Protein AF-A0A419H2F1-F1 (afdb_monomer_lite)

Radius of gyration: 22.91 Å; chains: 1; bounding box: 64×46×71 Å

Secondary structure (DSSP, 8-state):
-----HHHHHHHHHHHHHHHHHHHHHHHHHSSS-THHHHHHHHHHHHHHHHHHHHHTS-GGGHHHHHHHHHHHHHHHHHHTTHHHHSS--TTHHHHHHHTS-HHHHIIIIIIIHHHHHHHHHS-----HHHHHHHHHHHHHHSHHHHHHHHHHHHHHHHHHTTT--S-TTT-HHHHHTT-SS-HHHHHHHHHHHHHHHHHHIIIIIHHHHHHHGGG-

pLDDT: mean 82.53, std 15.34, range [36.97, 98.44]

Sequence (217 aa):
MKNLNPVKALRYFTYSLFILFLTSCEVARESPQHPIVINNLLDKTKIFIDLALIIFAQDPKYWGDAFKNIYYAALSMGRIKDINTLAVTSEHFHKKVWQIAPKKVRKYFNESLRLVRIKFDYEIFEQETSSYFQDLEHLQQNATMPFSELIEEVRNQIDKKYSQCTCDHSKCCICKSVGAKTCLKGEAVDILEDIQRKITNLIEEKIPELTKSKRIE

Foldseek 3Di:
DDPDPVVVVVVVVVVVVVCVVVVPLVCQVPQQDHPCLLLVLLVLLLVLLVVLLVQLVDDLVSNLSSLLSNLSSLLSLLCLLPVSVLVDDDVCSSVVSLVPADPLLNCPNVVPSVVSNCCSPPDPDPDDSVVSLVSLVVCLVRVLVSVVSSLVSSLVSLCVSQVQPDQPLVRGSSSVVVVNPGRSSVSSVVSSVVSNVSSCCCNPPSSVVSSVVVVVD

Structure (mmCIF, N/CA/C/O backbone):
data_AF-A0A419H2F1-F1
#
_entry.id   AF-A0A419H2F1-F1
#
loop_
_atom_site.group_PDB
_atom_site.id
_atom_site.type_symbol
_atom_site.label_atom_id
_atom_site.label_alt_id
_atom_site.label_comp_id
_atom_site.label_asym_id
_atom_site.label_entity_id
_atom_site.label_seq_id
_atom_site.pdbx_PDB_ins_code
_atom_site.Cartn_x
_atom_site.Cartn_y
_atom_site.Cartn_z
_atom_site.occupancy
_atom_site.B_iso_or_equiv
_atom_site.auth_seq_id
_atom_site.auth_comp_id
_atom_site.auth_asym_id
_atom_site.auth_atom_id
_atom_site.pdbx_PDB_model_num
ATOM 1 N N . MET A 1 1 ? 36.318 32.658 -37.069 1.00 44.69 1 MET A N 1
ATOM 2 C CA . MET A 1 1 ? 35.484 31.454 -36.850 1.00 44.69 1 MET A CA 1
ATOM 3 C C . MET A 1 1 ? 36.089 30.322 -37.669 1.00 44.69 1 MET A C 1
ATOM 5 O O . MET A 1 1 ? 36.223 30.484 -38.874 1.00 44.69 1 MET A O 1
ATOM 9 N N . LYS A 1 2 ? 36.592 29.250 -37.040 1.00 48.84 2 LYS A N 1
ATOM 10 C CA . LYS A 1 2 ? 37.209 28.130 -37.775 1.00 48.84 2 LYS A CA 1
ATOM 11 C C . LYS A 1 2 ? 36.097 27.317 -38.445 1.00 48.84 2 LYS A C 1
ATOM 13 O O . LYS A 1 2 ? 35.236 26.800 -37.740 1.00 48.84 2 LYS A O 1
ATOM 18 N N . ASN A 1 3 ? 36.125 27.220 -39.775 1.00 56.34 3 ASN A N 1
ATOM 19 C CA . ASN A 1 3 ? 35.226 26.360 -40.546 1.00 56.34 3 ASN A CA 1
ATOM 20 C C . ASN A 1 3 ? 35.371 24.917 -40.051 1.00 56.34 3 ASN A C 1
ATOM 22 O O . ASN A 1 3 ? 36.403 24.277 -40.271 1.00 56.34 3 ASN A O 1
ATOM 26 N N . LEU A 1 4 ? 34.353 24.409 -39.353 1.00 56.97 4 LEU A N 1
ATOM 27 C CA . LEU A 1 4 ? 34.267 22.987 -39.058 1.00 56.97 4 LEU A CA 1
ATOM 28 C C . LEU A 1 4 ? 34.140 22.246 -40.387 1.00 56.97 4 LEU A C 1
ATOM 30 O O . LEU A 1 4 ? 33.225 22.498 -41.165 1.00 56.97 4 LEU A O 1
ATOM 34 N N . ASN A 1 5 ? 35.075 21.334 -40.645 1.00 76.06 5 ASN A N 1
ATOM 35 C CA . ASN A 1 5 ? 34.998 20.446 -41.795 1.00 76.06 5 ASN A CA 1
ATOM 36 C C . ASN A 1 5 ? 33.670 19.659 -41.704 1.00 76.06 5 ASN A C 1
ATOM 38 O O . ASN A 1 5 ? 33.486 18.923 -40.725 1.00 76.06 5 ASN A O 1
ATOM 42 N N . PRO A 1 6 ? 32.759 19.795 -42.684 1.00 71.19 6 PRO A N 1
ATOM 43 C CA . PRO A 1 6 ? 31.402 19.253 -42.604 1.00 71.19 6 PRO A CA 1
ATOM 44 C C . PRO A 1 6 ? 31.392 17.728 -42.456 1.00 71.19 6 PRO A C 1
ATOM 46 O O . PRO A 1 6 ? 30.523 17.178 -41.787 1.00 71.19 6 PRO A O 1
ATOM 49 N N . VAL A 1 7 ? 32.415 17.040 -42.972 1.00 72.50 7 VAL A N 1
ATOM 50 C CA . VAL A 1 7 ? 32.569 15.584 -42.839 1.00 72.50 7 VAL A CA 1
ATOM 51 C C . VAL A 1 7 ? 32.925 15.187 -41.404 1.00 72.50 7 VAL A C 1
ATOM 53 O O . VAL A 1 7 ? 32.437 14.179 -40.895 1.00 72.50 7 VAL A O 1
ATOM 56 N N . LYS A 1 8 ? 33.747 15.991 -40.713 1.00 71.50 8 LYS A N 1
ATOM 57 C CA . LYS A 1 8 ? 34.060 15.772 -39.292 1.00 71.50 8 LYS A CA 1
ATOM 58 C C . LYS A 1 8 ? 32.846 16.073 -38.414 1.00 71.50 8 LYS A C 1
ATOM 60 O O . LYS A 1 8 ? 32.549 15.281 -37.528 1.00 71.50 8 LYS A O 1
ATOM 65 N N . ALA A 1 9 ? 32.125 17.161 -38.688 1.00 73.12 9 ALA A N 1
ATOM 66 C CA . ALA A 1 9 ? 30.905 17.514 -37.961 1.00 73.12 9 ALA A CA 1
ATOM 67 C C . ALA A 1 9 ? 29.813 16.439 -38.108 1.00 73.12 9 ALA A C 1
ATOM 69 O O . ALA A 1 9 ? 29.224 16.035 -37.109 1.00 73.12 9 ALA A O 1
ATOM 70 N N . LEU A 1 10 ? 29.614 15.911 -39.322 1.00 75.75 10 LEU A N 1
ATOM 71 C CA . LEU A 1 10 ? 28.679 14.816 -39.579 1.00 75.75 10 LEU A CA 1
ATOM 72 C C . LEU A 1 10 ? 29.083 13.538 -38.836 1.00 75.75 10 LEU A C 1
ATOM 74 O O . LEU A 1 10 ? 28.233 12.922 -38.204 1.00 75.75 10 LEU A O 1
ATOM 78 N N . ARG A 1 11 ? 30.378 13.182 -38.829 1.00 72.62 11 ARG A N 1
ATOM 79 C CA . ARG A 1 11 ? 30.886 12.042 -38.046 1.00 72.62 11 ARG A CA 1
ATOM 80 C C . ARG A 1 11 ? 30.615 12.201 -36.552 1.00 72.62 11 ARG A C 1
ATOM 82 O O . ARG A 1 11 ? 30.096 11.275 -35.938 1.00 72.62 11 ARG A O 1
ATOM 89 N N . TYR A 1 12 ? 30.920 13.360 -35.967 1.00 74.81 12 TYR A N 1
ATOM 90 C CA . TYR A 1 12 ? 30.641 13.606 -34.548 1.00 74.81 12 TYR A CA 1
ATOM 91 C C . TYR A 1 12 ? 29.144 13.572 -34.245 1.00 74.81 12 TYR A C 1
ATOM 93 O O . TYR A 1 12 ? 28.752 12.960 -33.259 1.00 74.81 12 TYR A O 1
ATOM 101 N N . PHE A 1 13 ? 28.303 14.139 -35.112 1.00 75.44 13 PHE A N 1
ATOM 102 C CA . PHE A 1 13 ? 26.852 14.053 -34.965 1.00 75.44 13 PHE A CA 1
ATOM 103 C C . PHE A 1 13 ? 26.366 12.599 -35.012 1.00 75.44 13 PHE A C 1
ATOM 105 O O . PHE A 1 13 ? 25.610 12.187 -34.139 1.00 75.44 13 PHE A O 1
ATOM 112 N N . THR A 1 14 ? 26.857 11.790 -35.957 1.00 69.38 14 THR A N 1
ATOM 113 C CA . THR A 1 14 ? 26.503 10.365 -36.036 1.00 69.38 14 THR A CA 1
ATOM 114 C C . THR A 1 14 ? 27.010 9.562 -34.842 1.00 69.38 14 THR A C 1
ATOM 116 O O . THR A 1 14 ? 26.276 8.710 -34.358 1.00 69.38 14 THR A O 1
ATOM 119 N N . TYR A 1 15 ? 28.207 9.845 -34.315 1.00 64.75 15 TYR A N 1
ATOM 120 C CA . TYR A 1 15 ? 28.711 9.178 -33.112 1.00 64.75 15 TYR A CA 1
ATOM 121 C C . TYR A 1 15 ? 27.903 9.563 -31.871 1.00 64.75 15 TYR A C 1
ATOM 123 O O . TYR A 1 15 ? 27.520 8.681 -31.112 1.00 64.75 15 TYR A O 1
ATOM 131 N N . SER A 1 16 ? 27.562 10.842 -31.695 1.00 62.25 16 SER A N 1
ATOM 132 C CA . SER A 1 16 ? 26.689 11.292 -30.604 1.00 62.25 16 SER A CA 1
ATOM 133 C C . SER A 1 16 ? 25.287 10.687 -30.706 1.00 62.25 16 SER A C 1
ATOM 135 O O . SER A 1 16 ? 24.726 10.263 -29.699 1.00 62.25 16 SER A O 1
ATOM 137 N N . LEU A 1 17 ? 24.737 10.582 -31.920 1.00 61.88 17 LEU A N 1
ATOM 138 C CA . LEU A 1 17 ? 23.450 9.936 -32.169 1.00 61.88 17 LEU A CA 1
ATOM 139 C C . LEU A 1 17 ? 23.515 8.429 -31.863 1.00 61.88 17 LEU A C 1
ATOM 141 O O . LEU A 1 17 ? 22.609 7.891 -31.239 1.00 61.88 17 LEU A O 1
ATOM 145 N N . PHE A 1 18 ? 24.608 7.755 -32.229 1.00 54.50 18 PHE A N 1
ATOM 146 C CA . PHE A 1 18 ? 24.822 6.333 -31.940 1.00 54.50 18 PHE A CA 1
ATOM 147 C C . PHE A 1 18 ? 25.003 6.067 -30.436 1.00 54.50 18 PHE A C 1
ATOM 149 O O . PHE A 1 18 ? 24.454 5.102 -29.910 1.00 54.50 18 PHE A O 1
ATOM 156 N N . ILE A 1 19 ? 25.688 6.964 -29.718 1.00 57.03 19 ILE A N 1
ATOM 157 C CA . ILE A 1 19 ? 25.803 6.921 -28.252 1.00 57.03 19 ILE A CA 1
ATOM 158 C C . ILE A 1 19 ? 24.426 7.112 -27.592 1.00 57.03 19 ILE A C 1
ATOM 160 O O . ILE A 1 19 ? 24.114 6.414 -26.629 1.00 57.03 19 ILE A O 1
ATOM 164 N N . LEU A 1 20 ? 23.554 7.974 -28.128 1.00 52.00 20 LEU A N 1
ATOM 165 C CA . LEU A 1 20 ? 22.178 8.127 -27.628 1.00 52.00 20 LEU A CA 1
ATOM 166 C C . LEU A 1 20 ? 21.332 6.850 -27.798 1.00 52.00 20 LEU A C 1
ATOM 168 O O . LEU A 1 20 ? 20.494 6.562 -26.946 1.00 52.00 20 LEU A O 1
ATOM 172 N N . PHE A 1 21 ? 21.570 6.048 -28.843 1.00 50.34 21 PHE A N 1
ATOM 173 C CA . PHE A 1 21 ? 20.879 4.764 -29.023 1.00 50.34 21 PHE A CA 1
ATOM 174 C C . PHE A 1 21 ? 21.425 3.649 -28.115 1.00 50.34 21 PHE A C 1
ATOM 176 O O . PHE A 1 21 ? 20.641 2.843 -27.610 1.00 50.34 21 PHE A O 1
ATOM 183 N N . LEU A 1 22 ? 22.737 3.622 -27.853 1.00 46.69 22 LEU A N 1
ATOM 184 C CA . LEU A 1 22 ? 23.373 2.604 -27.001 1.00 46.69 22 LEU A CA 1
ATOM 185 C C . LEU A 1 22 ? 23.183 2.847 -25.492 1.00 46.69 22 LEU A C 1
ATOM 187 O O . LEU A 1 22 ? 23.124 1.895 -24.720 1.00 46.69 22 LEU A O 1
ATOM 191 N N . THR A 1 23 ? 23.015 4.098 -25.062 1.00 45.94 23 THR A N 1
ATOM 192 C CA . THR A 1 23 ? 22.901 4.459 -23.632 1.00 45.94 23 THR A CA 1
ATOM 193 C C . THR A 1 23 ? 21.513 4.236 -23.028 1.00 45.94 23 THR A C 1
ATOM 195 O O . THR A 1 23 ? 21.361 4.286 -21.809 1.00 45.94 23 THR A O 1
ATOM 198 N N . SER A 1 24 ? 20.489 3.935 -23.833 1.00 50.91 24 SER A N 1
ATOM 199 C CA . SER A 1 24 ? 19.115 3.773 -23.327 1.00 50.91 24 SER A CA 1
ATOM 200 C C . SER A 1 24 ? 18.944 2.589 -22.359 1.00 50.91 24 SER A C 1
ATOM 202 O O . SER A 1 24 ? 18.121 2.656 -21.450 1.00 50.91 24 SER A O 1
ATOM 204 N N . CYS A 1 25 ? 19.744 1.526 -22.506 1.00 50.31 25 CYS A N 1
ATOM 205 C CA . CYS A 1 25 ? 19.665 0.329 -21.657 1.00 50.31 25 CYS A CA 1
ATOM 206 C C . CYS A 1 25 ? 20.700 0.294 -20.525 1.00 50.31 25 CYS A C 1
ATOM 208 O O . CYS A 1 25 ? 20.436 -0.291 -19.477 1.00 50.31 25 CYS A O 1
ATOM 210 N N . GLU A 1 26 ? 21.872 0.899 -20.714 1.00 40.53 26 GLU A N 1
ATOM 211 C CA . GLU A 1 26 ? 22.970 0.845 -19.737 1.00 40.53 26 GLU A CA 1
ATOM 212 C C . GLU A 1 26 ? 22.646 1.668 -18.478 1.00 40.53 26 GLU A C 1
ATOM 214 O O . GLU A 1 26 ? 22.873 1.224 -17.353 1.00 40.53 26 GLU A O 1
ATOM 219 N N . VAL A 1 27 ? 21.935 2.788 -18.651 1.00 45.06 27 VAL A N 1
ATOM 220 C CA . VAL A 1 27 ? 21.445 3.635 -17.549 1.00 45.06 27 VAL A CA 1
ATOM 221 C C . VAL A 1 27 ? 20.407 2.911 -16.671 1.00 45.06 27 VAL A C 1
ATOM 223 O O . VAL A 1 27 ? 20.289 3.208 -15.483 1.00 45.06 27 VAL A O 1
ATOM 226 N N . ALA A 1 28 ? 19.688 1.910 -17.201 1.00 44.75 28 ALA A N 1
ATOM 227 C CA . ALA A 1 28 ? 18.768 1.086 -16.406 1.00 44.75 28 ALA A CA 1
ATOM 228 C C . ALA A 1 28 ? 19.499 0.089 -15.485 1.00 44.75 28 ALA A C 1
ATOM 230 O O . ALA A 1 28 ? 18.938 -0.324 -14.467 1.00 44.75 28 ALA A O 1
ATOM 231 N N . ARG A 1 29 ? 20.747 -0.276 -15.815 1.00 41.06 29 ARG A N 1
ATOM 232 C CA . ARG A 1 29 ? 21.610 -1.141 -14.994 1.00 41.06 29 ARG A CA 1
ATOM 233 C C . ARG A 1 29 ? 22.343 -0.375 -13.894 1.00 41.06 29 ARG A C 1
ATOM 235 O O . ARG A 1 29 ? 22.540 -0.938 -12.823 1.00 41.06 29 ARG A O 1
ATOM 242 N N . GLU A 1 30 ? 22.715 0.879 -14.148 1.00 36.97 30 GLU A N 1
ATOM 243 C CA . GLU A 1 30 ? 23.544 1.683 -13.233 1.00 36.97 30 GLU A CA 1
ATOM 244 C C . GLU A 1 30 ? 22.764 2.696 -12.379 1.00 36.97 30 GLU A C 1
ATOM 246 O O . GLU A 1 30 ? 23.339 3.329 -11.492 1.00 36.97 30 GLU A O 1
ATOM 251 N N . SER A 1 31 ? 21.451 2.860 -12.591 1.00 43.09 31 SER A N 1
ATOM 252 C CA . SER A 1 31 ? 20.656 3.703 -11.689 1.00 43.09 31 SER A CA 1
ATOM 253 C C . SER A 1 31 ? 20.570 3.079 -10.281 1.00 43.09 31 SER A C 1
ATOM 255 O O . SER A 1 31 ? 20.471 1.854 -10.173 1.00 43.09 31 SER A O 1
ATOM 257 N N . PRO A 1 32 ? 20.548 3.878 -9.194 1.00 48.22 32 PRO A N 1
ATOM 258 C CA . PRO A 1 32 ? 20.741 3.376 -7.827 1.00 48.22 32 PRO A CA 1
ATOM 259 C C . PRO A 1 32 ? 19.702 2.350 -7.343 1.00 48.22 32 PRO A C 1
ATOM 261 O O . PRO A 1 32 ? 19.958 1.657 -6.361 1.00 48.22 32 PRO A O 1
ATOM 264 N N . GLN A 1 33 ? 18.550 2.216 -8.016 1.00 61.75 33 GLN A N 1
ATOM 265 C CA . GLN A 1 33 ? 17.659 1.064 -7.869 1.00 61.75 33 GLN A CA 1
ATOM 266 C C . GLN A 1 33 ? 16.932 0.711 -9.169 1.00 61.75 33 GLN A C 1
ATOM 268 O O . GLN A 1 33 ? 16.213 1.518 -9.758 1.00 61.75 33 GLN A O 1
ATOM 273 N N . HIS A 1 34 ? 17.068 -0.557 -9.550 1.00 70.00 34 HIS A N 1
ATOM 274 C CA . HIS A 1 34 ? 16.438 -1.167 -10.713 1.00 70.00 34 HIS A CA 1
ATOM 275 C C . HIS A 1 34 ? 14.892 -1.182 -10.591 1.00 70.00 34 HIS A C 1
ATOM 277 O O . HIS A 1 34 ? 14.384 -1.465 -9.502 1.00 70.00 34 HIS A O 1
ATOM 283 N N . PRO A 1 35 ? 14.114 -0.960 -11.674 1.00 78.44 35 PRO A N 1
ATOM 284 C CA . PRO A 1 35 ? 12.641 -0.920 -11.629 1.00 78.44 35 PRO A CA 1
ATOM 285 C C . PRO A 1 35 ? 11.959 -2.158 -11.024 1.00 78.44 35 PRO A C 1
ATOM 287 O O . PRO A 1 35 ? 10.860 -2.044 -10.494 1.00 78.44 35 PRO A O 1
ATOM 290 N N . ILE A 1 36 ? 12.645 -3.306 -10.992 1.00 85.44 36 ILE A N 1
ATOM 291 C CA . ILE A 1 36 ? 12.210 -4.530 -10.287 1.00 85.44 36 ILE A CA 1
ATOM 292 C C . ILE A 1 36 ? 11.890 -4.303 -8.797 1.00 85.44 36 ILE A C 1
ATOM 294 O O . ILE A 1 36 ? 11.090 -5.028 -8.214 1.00 85.44 36 ILE A O 1
ATOM 298 N N . VAL A 1 37 ? 12.468 -3.270 -8.172 1.00 87.62 37 VAL A N 1
ATOM 299 C CA . VAL A 1 37 ? 12.138 -2.876 -6.795 1.00 87.62 37 VAL A CA 1
ATOM 300 C C . VAL A 1 37 ? 10.653 -2.528 -6.652 1.00 87.62 37 VAL A C 1
ATOM 302 O O . VAL A 1 37 ? 10.085 -2.772 -5.592 1.00 87.62 37 VAL A O 1
ATOM 305 N N . ILE A 1 38 ? 10.005 -2.019 -7.706 1.00 91.81 38 ILE A N 1
ATOM 306 C CA . ILE A 1 38 ? 8.561 -1.756 -7.717 1.00 91.81 38 ILE A CA 1
ATOM 307 C C . ILE A 1 38 ? 7.785 -3.058 -7.515 1.00 91.81 38 ILE A C 1
ATOM 309 O O . ILE A 1 38 ? 6.945 -3.116 -6.623 1.00 91.81 38 ILE A O 1
ATOM 313 N N . ASN A 1 39 ? 8.110 -4.109 -8.272 1.00 93.06 39 ASN A N 1
ATOM 314 C CA . ASN A 1 39 ? 7.453 -5.415 -8.166 1.00 93.06 39 ASN A CA 1
ATOM 315 C C . ASN A 1 39 ? 7.618 -5.985 -6.752 1.00 93.06 39 ASN A C 1
ATOM 317 O O . ASN A 1 39 ? 6.630 -6.320 -6.110 1.00 93.06 39 ASN A O 1
ATOM 321 N N . ASN A 1 40 ? 8.834 -5.946 -6.200 1.00 91.12 40 ASN A N 1
ATOM 322 C CA . ASN A 1 40 ? 9.093 -6.412 -4.833 1.00 91.12 40 ASN A CA 1
ATOM 323 C C . ASN A 1 40 ? 8.297 -5.630 -3.768 1.00 91.12 40 ASN A C 1
ATOM 325 O O . ASN A 1 40 ? 7.884 -6.188 -2.750 1.00 91.12 40 ASN A O 1
ATOM 329 N N . LEU A 1 41 ? 8.113 -4.318 -3.960 1.00 93.88 41 LEU A N 1
ATOM 330 C CA . LEU A 1 41 ? 7.309 -3.489 -3.059 1.00 93.88 41 LEU A CA 1
ATOM 331 C C . LEU A 1 41 ? 5.817 -3.801 -3.183 1.00 93.88 41 LEU A C 1
ATOM 333 O O . LEU A 1 41 ? 5.141 -3.848 -2.157 1.00 93.88 41 LEU A O 1
ATOM 337 N N . LEU A 1 42 ? 5.326 -4.048 -4.398 1.00 96.94 42 LEU A N 1
ATOM 338 C CA . LEU A 1 42 ? 3.949 -4.461 -4.658 1.00 96.94 42 LEU A CA 1
ATOM 339 C C . LEU A 1 42 ? 3.652 -5.841 -4.062 1.00 96.94 42 LEU A C 1
ATOM 341 O O . LEU A 1 42 ? 2.668 -5.983 -3.341 1.00 96.94 42 LEU A O 1
ATOM 345 N N . ASP A 1 43 ? 4.534 -6.823 -4.250 1.00 95.38 43 ASP A N 1
ATOM 346 C CA . ASP A 1 43 ? 4.415 -8.144 -3.620 1.00 95.38 43 ASP A CA 1
ATOM 347 C C . ASP A 1 43 ? 4.338 -8.024 -2.097 1.00 95.38 43 ASP A C 1
ATOM 349 O O . ASP A 1 43 ? 3.475 -8.616 -1.444 1.00 95.38 43 ASP A O 1
ATOM 353 N N . LYS A 1 44 ? 5.197 -7.180 -1.516 1.00 94.75 44 LYS A N 1
ATOM 354 C CA . LYS A 1 44 ? 5.179 -6.903 -0.080 1.00 94.75 44 LYS A CA 1
ATOM 355 C C . LYS A 1 44 ? 3.874 -6.236 0.363 1.00 94.75 44 LYS A C 1
ATOM 357 O O . LYS A 1 44 ? 3.324 -6.612 1.396 1.00 94.75 44 LYS A O 1
ATOM 362 N N . THR A 1 45 ? 3.361 -5.272 -0.402 1.00 97.56 45 THR A N 1
ATOM 363 C CA . THR A 1 45 ? 2.052 -4.654 -0.149 1.00 97.56 45 THR A CA 1
ATOM 364 C C . THR A 1 45 ? 0.943 -5.701 -0.160 1.00 97.56 45 THR A C 1
ATOM 366 O O . THR A 1 45 ? 0.146 -5.731 0.775 1.00 97.56 45 THR A O 1
ATOM 369 N N . LYS A 1 46 ? 0.915 -6.581 -1.164 1.00 97.19 46 LYS A N 1
ATOM 370 C CA . LYS A 1 46 ? -0.075 -7.656 -1.277 1.00 97.19 46 LYS A CA 1
ATOM 371 C C . LYS A 1 46 ? -0.040 -8.588 -0.067 1.00 97.19 46 LYS A C 1
ATOM 373 O O . LYS A 1 46 ? -1.083 -8.811 0.536 1.00 97.19 46 LYS A O 1
ATOM 378 N N . ILE A 1 47 ? 1.147 -9.047 0.340 1.00 95.56 47 ILE A N 1
ATOM 379 C CA . ILE A 1 47 ? 1.322 -9.893 1.533 1.00 95.56 47 ILE A CA 1
ATOM 380 C C . ILE A 1 47 ? 0.744 -9.213 2.778 1.00 95.56 47 ILE A C 1
ATOM 382 O O . ILE A 1 47 ? 0.025 -9.843 3.548 1.00 95.56 47 ILE A O 1
ATOM 386 N N . PHE A 1 48 ? 1.025 -7.924 2.979 1.00 96.88 48 PHE A N 1
ATOM 387 C CA . PHE A 1 48 ? 0.497 -7.200 4.132 1.00 96.88 48 PHE A CA 1
ATOM 388 C C . PHE A 1 48 ? -1.029 -7.060 4.107 1.00 96.88 48 PHE A C 1
ATOM 390 O O . PHE A 1 48 ? -1.665 -7.228 5.145 1.00 96.88 48 PHE A O 1
ATOM 397 N N . ILE A 1 49 ? -1.631 -6.783 2.948 1.00 96.00 49 ILE A N 1
ATOM 398 C CA . ILE A 1 49 ? -3.095 -6.730 2.827 1.00 96.00 49 ILE A CA 1
ATOM 399 C C . ILE A 1 49 ? -3.716 -8.108 3.085 1.00 96.00 49 ILE A C 1
ATOM 401 O O . ILE A 1 49 ? -4.691 -8.200 3.829 1.00 96.00 49 ILE A O 1
ATOM 405 N N . ASP A 1 50 ? -3.126 -9.175 2.546 1.00 93.25 50 ASP A N 1
ATOM 406 C CA . ASP A 1 50 ? -3.601 -10.546 2.756 1.00 93.25 50 ASP A CA 1
ATOM 407 C C . ASP A 1 50 ? -3.535 -10.941 4.237 1.00 93.25 50 ASP A C 1
ATOM 409 O O . ASP A 1 50 ? -4.499 -11.478 4.783 1.00 93.25 50 ASP A O 1
ATOM 413 N N . LEU A 1 51 ? -2.443 -10.597 4.925 1.00 92.69 51 LEU A N 1
ATOM 414 C CA . LEU A 1 51 ? -2.321 -10.800 6.369 1.00 92.69 51 LEU A CA 1
ATOM 415 C C . LEU A 1 51 ? -3.356 -9.990 7.154 1.00 92.69 51 LEU A C 1
ATOM 417 O O . LEU A 1 51 ? -3.970 -10.530 8.070 1.00 92.69 51 LEU A O 1
ATOM 421 N N . ALA A 1 52 ? -3.586 -8.723 6.797 1.00 93.94 52 ALA A N 1
ATOM 422 C CA . ALA A 1 52 ? -4.593 -7.900 7.464 1.00 93.94 52 ALA A CA 1
ATOM 423 C C . ALA A 1 52 ? -6.001 -8.506 7.341 1.00 93.94 52 ALA A C 1
ATOM 425 O O . ALA A 1 52 ? -6.725 -8.568 8.332 1.00 93.94 52 ALA A O 1
ATOM 426 N N . LEU A 1 53 ? -6.363 -9.009 6.156 1.00 92.38 53 LEU A N 1
ATOM 427 C CA . LEU A 1 53 ? -7.636 -9.696 5.921 1.00 92.38 53 LEU A CA 1
ATOM 428 C C . LEU A 1 53 ? -7.772 -10.965 6.773 1.00 92.38 53 LEU A C 1
ATOM 430 O O . LEU A 1 53 ? -8.814 -11.177 7.391 1.00 92.38 53 LEU A O 1
ATOM 434 N N . ILE A 1 54 ? -6.717 -11.784 6.844 1.00 90.06 54 ILE A N 1
ATOM 435 C CA . ILE A 1 54 ? -6.702 -12.998 7.674 1.00 90.06 54 ILE A CA 1
ATOM 436 C C . ILE A 1 54 ? -6.878 -12.648 9.155 1.00 90.06 54 ILE A C 1
ATOM 438 O O . ILE A 1 54 ? -7.653 -13.310 9.842 1.00 90.06 54 ILE A O 1
ATOM 442 N N . ILE A 1 55 ? -6.183 -11.613 9.638 1.00 90.06 55 ILE A N 1
ATOM 443 C CA . ILE A 1 55 ? -6.232 -11.173 11.039 1.00 90.06 55 ILE A CA 1
ATOM 444 C C . ILE A 1 55 ? -7.607 -10.600 11.392 1.00 90.06 55 ILE A C 1
ATOM 446 O O . ILE A 1 55 ? -8.123 -10.888 12.467 1.00 90.06 55 ILE A O 1
ATOM 450 N N . PHE A 1 56 ? -8.233 -9.833 10.498 1.00 89.94 56 PHE A N 1
ATOM 451 C CA . PHE A 1 56 ? -9.587 -9.323 10.728 1.00 89.94 56 PHE A CA 1
ATOM 452 C C . PHE A 1 56 ? -10.652 -10.420 10.807 1.00 89.94 56 PHE A C 1
ATOM 454 O O . PHE A 1 56 ? -11.677 -10.217 11.448 1.00 89.94 56 PHE A O 1
ATOM 461 N N . ALA A 1 57 ? -10.405 -11.588 10.208 1.00 88.00 57 ALA A N 1
ATOM 462 C CA . ALA A 1 57 ? -11.260 -12.762 10.378 1.00 88.00 57 ALA A CA 1
ATOM 463 C C . ALA A 1 57 ? -11.055 -13.482 11.728 1.00 88.00 57 ALA A C 1
ATOM 465 O O . ALA A 1 57 ? -11.775 -14.434 12.022 1.00 88.00 57 ALA A O 1
ATOM 466 N N . GLN A 1 58 ? -10.071 -13.063 12.531 1.00 87.25 58 GLN A N 1
ATOM 467 C CA . GLN A 1 58 ? -9.823 -13.582 13.876 1.00 87.25 58 GLN A CA 1
ATOM 468 C C . GLN A 1 58 ? -10.499 -12.715 14.951 1.00 87.25 58 GLN A C 1
ATOM 470 O O . GLN A 1 58 ? -11.123 -11.690 14.671 1.00 87.25 58 GLN A O 1
ATOM 475 N N . ASP A 1 59 ? -10.319 -13.131 16.206 1.00 84.88 59 ASP A N 1
ATOM 476 C CA . ASP A 1 59 ? -10.746 -12.413 17.409 1.00 84.88 59 ASP A CA 1
ATOM 477 C C . ASP A 1 59 ? -10.278 -10.936 17.400 1.00 84.88 59 ASP A C 1
ATOM 479 O O . ASP A 1 59 ? -9.099 -10.677 17.112 1.00 84.88 59 ASP A O 1
ATOM 483 N N . PRO A 1 60 ? -11.155 -9.972 17.759 1.00 86.00 60 PRO A N 1
ATOM 484 C CA . PRO A 1 60 ? -10.832 -8.547 17.815 1.00 86.00 60 PRO A CA 1
ATOM 485 C C . PRO A 1 60 ? -9.561 -8.182 18.578 1.00 86.00 60 PRO A C 1
ATOM 487 O O . PRO A 1 60 ? -8.927 -7.178 18.254 1.00 86.00 60 PRO A O 1
ATOM 490 N N . LYS A 1 61 ? -9.131 -8.995 19.551 1.00 82.75 61 LYS A N 1
ATOM 491 C CA . LYS A 1 61 ? -7.870 -8.771 20.274 1.00 82.75 61 LYS A CA 1
ATOM 492 C C . LYS A 1 61 ? -6.629 -8.754 19.377 1.00 82.75 61 LYS A C 1
ATOM 494 O O . LYS A 1 61 ? -5.613 -8.203 19.788 1.00 82.75 61 LYS A O 1
ATOM 499 N N . TYR A 1 62 ? -6.704 -9.319 18.171 1.00 84.44 62 TYR A N 1
ATOM 500 C CA . TYR A 1 62 ? -5.607 -9.324 17.200 1.00 84.44 62 TYR A CA 1
ATOM 501 C C . TYR A 1 62 ? -5.699 -8.199 16.164 1.00 84.44 62 TYR A C 1
ATOM 503 O O . TYR A 1 62 ? -4.762 -7.998 15.396 1.00 84.44 62 TYR A O 1
ATOM 511 N N . TRP A 1 63 ? -6.795 -7.435 16.112 1.00 88.62 63 TRP A N 1
ATOM 512 C CA . TRP A 1 63 ? -7.015 -6.448 15.046 1.00 88.62 63 TRP A CA 1
ATOM 513 C C . TRP A 1 63 ? -5.985 -5.314 15.025 1.00 88.62 63 TRP A C 1
ATOM 515 O O . TRP A 1 63 ? -5.757 -4.720 13.971 1.00 88.62 63 TRP A O 1
ATOM 525 N N . GLY A 1 64 ? -5.283 -5.070 16.135 1.00 87.50 64 GLY A N 1
ATOM 526 C CA . GLY A 1 64 ? -4.116 -4.188 16.155 1.00 87.50 64 GLY A CA 1
ATOM 527 C C . GLY A 1 64 ? -3.054 -4.570 15.119 1.00 87.50 64 GLY A C 1
ATOM 528 O O . GLY A 1 64 ? -2.542 -3.714 14.389 1.00 87.50 64 GLY A O 1
ATOM 529 N N . ASP A 1 65 ? -2.801 -5.871 14.959 1.00 87.62 65 ASP A N 1
ATOM 530 C CA . ASP A 1 65 ? -1.888 -6.375 13.937 1.00 87.62 65 ASP A CA 1
ATOM 531 C C . ASP A 1 65 ? -2.438 -6.167 12.521 1.00 87.62 65 ASP A C 1
ATOM 533 O O . ASP A 1 65 ? -1.657 -5.932 11.595 1.00 87.62 65 ASP A O 1
ATOM 537 N N . ALA A 1 66 ? -3.759 -6.185 12.322 1.00 92.25 66 ALA A N 1
ATOM 538 C CA . ALA A 1 66 ? -4.351 -5.873 11.022 1.00 92.25 66 ALA A CA 1
ATOM 539 C C . ALA A 1 66 ? -4.095 -4.406 10.639 1.00 92.25 66 ALA A C 1
ATOM 541 O O . ALA A 1 66 ? -3.576 -4.141 9.552 1.00 92.25 66 ALA A O 1
ATOM 542 N N . PHE A 1 67 ? -4.343 -3.452 11.545 1.00 93.12 67 PHE A N 1
ATOM 543 C CA . PHE A 1 67 ? -4.050 -2.030 11.305 1.00 93.12 67 PHE A CA 1
ATOM 544 C C . PHE A 1 67 ? -2.573 -1.778 10.997 1.00 93.12 67 PHE A C 1
ATOM 546 O O . PHE A 1 67 ? -2.238 -1.029 10.072 1.00 93.12 67 PHE A O 1
ATOM 553 N N . LYS A 1 68 ? -1.680 -2.444 11.734 1.00 91.44 68 LYS A N 1
ATOM 554 C CA . LYS A 1 68 ? -0.237 -2.408 11.488 1.00 91.44 68 LYS A CA 1
ATOM 555 C C . LYS A 1 68 ? 0.105 -2.859 10.070 1.00 91.44 68 LYS A C 1
ATOM 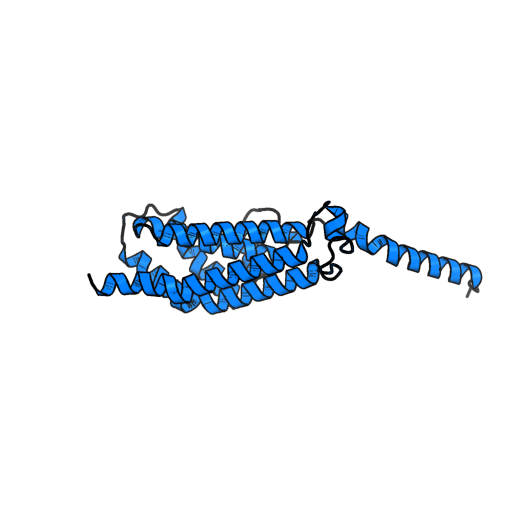557 O O . LYS A 1 68 ? 0.839 -2.166 9.362 1.00 91.44 68 LYS A O 1
ATOM 562 N N . ASN A 1 69 ? -0.443 -3.989 9.635 1.00 94.31 69 ASN A N 1
ATOM 563 C CA . ASN A 1 69 ? -0.202 -4.513 8.297 1.00 94.31 69 ASN A CA 1
ATOM 564 C C . ASN A 1 69 ? -0.749 -3.572 7.207 1.00 94.31 69 ASN A C 1
ATOM 566 O O . ASN A 1 69 ? -0.033 -3.278 6.253 1.00 94.31 69 ASN A O 1
ATOM 570 N N . ILE A 1 70 ? -1.938 -2.984 7.382 1.00 96.50 70 ILE A N 1
ATOM 571 C CA . ILE A 1 70 ? -2.489 -1.975 6.452 1.00 96.50 70 ILE A CA 1
ATOM 572 C C . ILE A 1 70 ? -1.561 -0.761 6.342 1.00 96.50 70 ILE A C 1
ATOM 574 O O . ILE A 1 70 ? -1.281 -0.274 5.243 1.00 96.50 70 ILE A O 1
ATOM 578 N N . TYR A 1 71 ? -1.028 -0.287 7.470 1.00 96.38 71 TYR A N 1
ATOM 579 C CA . TYR A 1 71 ? -0.071 0.813 7.476 1.00 96.38 71 TYR A CA 1
ATOM 580 C C . TYR A 1 71 ? 1.214 0.462 6.714 1.00 96.38 71 TYR A C 1
ATOM 582 O O . TYR A 1 71 ? 1.699 1.269 5.918 1.00 96.38 71 TYR A O 1
ATOM 590 N N . TYR A 1 72 ? 1.770 -0.736 6.913 1.00 95.25 72 TYR A N 1
ATOM 591 C CA . TYR A 1 72 ? 2.969 -1.170 6.191 1.00 95.25 72 TYR A CA 1
ATOM 592 C C . TYR A 1 72 ? 2.715 -1.461 4.706 1.00 95.25 72 TYR A C 1
ATOM 594 O O . TYR A 1 72 ? 3.615 -1.240 3.887 1.00 95.25 72 TYR A O 1
ATOM 602 N N . ALA A 1 73 ? 1.502 -1.877 4.337 1.00 96.75 73 ALA A N 1
ATOM 603 C CA . ALA A 1 73 ? 1.064 -1.993 2.950 1.00 96.75 73 ALA A CA 1
ATOM 604 C C . ALA A 1 73 ? 1.089 -0.623 2.256 1.00 96.75 73 ALA A C 1
ATOM 606 O O . ALA A 1 73 ? 1.723 -0.465 1.207 1.00 96.75 73 ALA A O 1
ATOM 607 N N . ALA A 1 74 ? 0.487 0.387 2.892 1.00 97.06 74 ALA A N 1
ATOM 608 C CA . ALA A 1 74 ? 0.500 1.762 2.407 1.00 97.06 74 ALA A CA 1
ATOM 609 C C . ALA A 1 74 ? 1.919 2.345 2.372 1.00 97.06 74 ALA A C 1
ATOM 611 O O . ALA A 1 74 ? 2.299 2.988 1.397 1.00 97.06 74 ALA A O 1
ATOM 612 N N . LEU A 1 75 ? 2.734 2.097 3.402 1.00 95.06 75 LEU A N 1
ATOM 613 C CA . LEU A 1 75 ? 4.125 2.552 3.442 1.00 95.06 75 LEU A CA 1
ATOM 614 C C . LEU A 1 75 ? 4.945 1.952 2.293 1.00 95.06 75 LEU A C 1
ATOM 616 O O . LEU A 1 75 ? 5.753 2.652 1.690 1.00 95.06 75 LEU A O 1
ATOM 620 N N . SER A 1 76 ? 4.731 0.672 1.975 1.00 94.75 76 SER A N 1
ATOM 621 C CA . SER A 1 76 ? 5.419 -0.011 0.873 1.00 94.75 76 SER A CA 1
ATOM 622 C C . SER A 1 76 ? 5.048 0.594 -0.483 1.00 94.75 76 SER A C 1
ATOM 624 O O . SER A 1 76 ? 5.949 0.878 -1.270 1.00 94.75 76 SER A O 1
ATOM 626 N N . MET A 1 77 ? 3.770 0.923 -0.702 1.00 95.88 77 MET A N 1
ATOM 627 C CA . MET A 1 77 ? 3.330 1.692 -1.873 1.00 95.88 77 MET A CA 1
ATOM 628 C C . MET A 1 77 ? 3.906 3.114 -1.891 1.00 95.88 77 MET A C 1
ATOM 630 O O . MET A 1 77 ? 4.395 3.573 -2.919 1.00 95.88 77 MET A O 1
ATOM 634 N N . GLY A 1 78 ? 3.929 3.807 -0.750 1.00 94.12 78 GLY A N 1
ATOM 635 C CA . GLY A 1 78 ? 4.463 5.167 -0.640 1.00 94.12 78 GLY A CA 1
ATOM 636 C C . GLY A 1 78 ? 5.936 5.278 -1.045 1.00 94.12 78 GLY A C 1
ATOM 637 O O . GLY A 1 78 ? 6.349 6.300 -1.589 1.00 94.12 78 GLY A O 1
ATOM 638 N N . ARG A 1 79 ? 6.724 4.213 -0.853 1.00 91.50 79 ARG A N 1
ATOM 639 C CA . ARG A 1 79 ? 8.125 4.141 -1.307 1.00 91.50 79 ARG A CA 1
ATOM 640 C C . ARG A 1 79 ? 8.263 4.134 -2.825 1.00 91.50 79 ARG A C 1
ATOM 642 O O . ARG A 1 79 ? 9.280 4.600 -3.327 1.00 91.50 79 ARG A O 1
ATOM 649 N N . ILE A 1 80 ? 7.266 3.625 -3.551 1.00 92.12 80 ILE A N 1
ATOM 650 C CA . ILE A 1 80 ? 7.302 3.533 -5.017 1.00 92.12 80 ILE A CA 1
ATOM 651 C C . ILE A 1 80 ? 7.346 4.932 -5.651 1.00 92.12 80 ILE A C 1
ATOM 653 O O . ILE A 1 80 ? 7.970 5.107 -6.696 1.00 92.12 80 ILE A O 1
ATOM 657 N N . LYS A 1 81 ? 6.775 5.943 -4.979 1.00 86.56 81 LYS A N 1
ATOM 658 C CA . LYS A 1 81 ? 6.790 7.346 -5.423 1.00 86.56 81 LYS A CA 1
ATOM 659 C C . LYS A 1 81 ? 8.193 7.869 -5.734 1.00 86.56 81 LYS A C 1
ATOM 661 O O . LYS A 1 81 ? 8.381 8.599 -6.704 1.00 86.56 81 LYS A O 1
ATOM 666 N N . ASP A 1 82 ? 9.165 7.506 -4.904 1.00 83.44 82 ASP A N 1
ATOM 667 C CA . ASP A 1 82 ? 10.559 7.881 -5.106 1.00 83.44 82 ASP A CA 1
ATOM 668 C C . ASP A 1 82 ? 11.485 6.749 -4.666 1.00 83.44 82 ASP A C 1
ATOM 670 O O . ASP A 1 82 ? 12.155 6.812 -3.633 1.00 83.44 82 ASP A O 1
ATOM 674 N N . ILE A 1 83 ? 11.505 5.683 -5.471 1.00 80.31 83 ILE A N 1
ATOM 675 C CA . ILE A 1 83 ? 12.334 4.507 -5.188 1.00 80.31 83 ILE A CA 1
ATOM 676 C C . ILE A 1 83 ? 13.800 4.885 -4.978 1.00 80.31 83 ILE A C 1
ATOM 678 O O . ILE A 1 83 ? 14.408 4.364 -4.055 1.00 80.31 83 ILE A O 1
ATOM 682 N N . ASN A 1 84 ? 14.316 5.853 -5.744 1.00 70.81 84 ASN A N 1
ATOM 683 C CA . ASN A 1 84 ? 15.728 6.232 -5.746 1.00 70.81 84 ASN A CA 1
ATOM 684 C C . ASN A 1 84 ? 16.185 6.807 -4.396 1.00 70.81 84 ASN A C 1
ATOM 686 O O . ASN A 1 84 ? 17.362 6.703 -4.055 1.00 70.81 84 ASN A O 1
ATOM 690 N N . THR A 1 85 ? 15.277 7.434 -3.640 1.00 73.31 85 THR A N 1
ATOM 691 C CA . THR A 1 85 ? 15.585 8.030 -2.331 1.00 73.31 85 THR A CA 1
ATOM 692 C C . THR A 1 85 ? 15.010 7.232 -1.158 1.00 73.31 85 THR A C 1
ATOM 694 O O . THR A 1 85 ? 15.524 7.331 -0.044 1.00 73.31 85 THR A O 1
ATOM 697 N N . LEU A 1 86 ? 13.977 6.411 -1.389 1.00 79.19 86 LEU A N 1
ATOM 698 C CA . LEU A 1 86 ? 13.207 5.716 -0.347 1.00 79.19 86 LEU A CA 1
ATOM 699 C C . LEU A 1 86 ? 13.332 4.183 -0.374 1.00 79.19 86 LEU A C 1
ATOM 701 O O . LEU A 1 86 ? 12.605 3.475 0.336 1.00 79.19 86 LEU A O 1
ATOM 705 N N . ALA A 1 87 ? 14.241 3.627 -1.172 1.00 64.50 87 ALA A N 1
ATOM 706 C CA . ALA A 1 87 ? 14.480 2.189 -1.154 1.00 64.50 87 ALA A CA 1
ATOM 707 C C . ALA A 1 87 ? 15.226 1.720 0.101 1.00 64.50 87 ALA A C 1
ATOM 709 O O . ALA A 1 87 ? 14.924 0.631 0.589 1.00 64.50 87 ALA A O 1
ATOM 710 N N . VAL A 1 88 ? 16.150 2.515 0.649 1.00 69.12 88 VAL A N 1
ATOM 711 C CA . VAL A 1 88 ? 16.930 2.138 1.839 1.00 69.12 88 VAL A CA 1
ATOM 712 C C . VAL A 1 88 ? 16.302 2.739 3.093 1.00 69.12 88 VAL A C 1
ATOM 714 O O . VAL A 1 88 ? 15.969 3.923 3.144 1.00 69.12 88 VAL A O 1
ATOM 717 N N . THR A 1 89 ? 16.129 1.913 4.122 1.00 72.00 89 THR A N 1
ATOM 718 C CA . THR A 1 89 ? 15.633 2.361 5.424 1.00 72.00 89 THR A CA 1
ATOM 719 C C . THR A 1 89 ? 16.653 3.268 6.100 1.00 72.00 89 THR A C 1
ATOM 721 O O . THR A 1 89 ? 17.833 2.937 6.169 1.00 72.00 89 THR A O 1
ATOM 724 N N . SER A 1 90 ? 16.190 4.390 6.644 1.00 77.00 90 SER A N 1
ATOM 725 C CA . SER A 1 90 ? 17.011 5.318 7.421 1.00 77.00 90 SER A CA 1
ATOM 726 C C . SER A 1 90 ? 16.332 5.693 8.732 1.00 77.00 90 SER A C 1
ATOM 728 O O . SER A 1 90 ? 15.136 5.464 8.929 1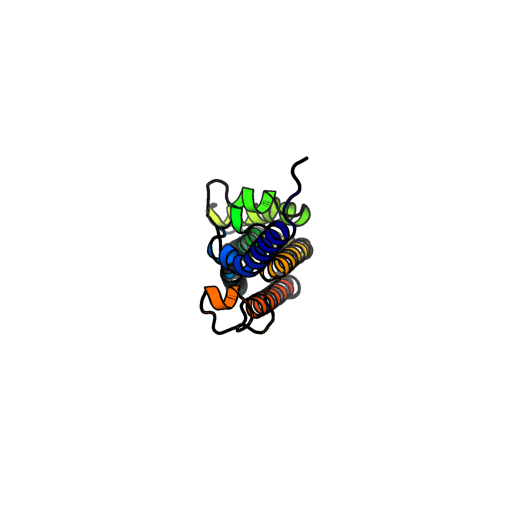.00 77.00 90 SER A O 1
ATOM 730 N N . GLU A 1 91 ? 17.053 6.405 9.589 1.00 72.88 91 GLU A N 1
ATOM 731 C CA . GLU A 1 91 ? 16.407 7.172 10.647 1.00 72.88 91 GLU A CA 1
ATOM 732 C C . GLU A 1 91 ? 15.342 8.107 10.035 1.00 72.88 91 GLU A C 1
ATOM 734 O O . GLU A 1 91 ? 15.518 8.657 8.938 1.00 72.88 91 GLU A O 1
ATOM 739 N N . HIS A 1 92 ? 14.178 8.195 10.682 1.00 82.31 92 HIS A N 1
ATOM 740 C CA . HIS A 1 92 ? 12.988 8.909 10.194 1.00 82.31 92 HIS A CA 1
ATOM 741 C C . HIS A 1 92 ? 12.412 8.437 8.846 1.00 82.31 92 HIS A C 1
ATOM 743 O O . HIS A 1 92 ? 11.662 9.179 8.209 1.00 82.31 92 HIS A O 1
ATOM 749 N N . PHE A 1 93 ? 12.697 7.204 8.422 1.00 86.56 93 PHE A N 1
ATOM 750 C CA . PHE A 1 93 ? 12.232 6.643 7.150 1.00 86.56 93 PHE A CA 1
ATOM 751 C C . PHE A 1 93 ? 10.739 6.875 6.865 1.00 86.56 93 PHE A C 1
ATOM 753 O O . PHE A 1 93 ? 10.374 7.422 5.828 1.00 86.56 93 PHE A O 1
ATOM 760 N N . HIS A 1 94 ? 9.874 6.544 7.825 1.00 91.00 94 HIS A N 1
ATOM 761 C CA . HIS A 1 94 ? 8.425 6.712 7.693 1.00 91.00 94 HIS A CA 1
ATOM 762 C C . HIS A 1 94 ? 8.039 8.166 7.409 1.00 91.00 94 HI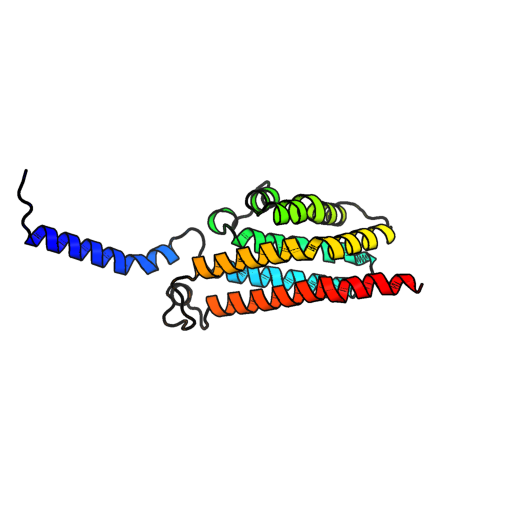S A C 1
ATOM 764 O O . HIS A 1 94 ? 7.219 8.441 6.538 1.00 91.00 94 HIS A O 1
ATOM 770 N N . LYS A 1 95 ? 8.668 9.111 8.117 1.00 89.06 95 LYS A N 1
ATOM 771 C CA . LYS A 1 95 ? 8.433 10.545 7.933 1.00 89.06 95 LYS A CA 1
ATOM 772 C C . LYS A 1 95 ? 8.830 10.977 6.522 1.00 89.06 95 LYS A C 1
ATOM 774 O O . LYS A 1 95 ? 8.060 11.690 5.888 1.00 89.06 95 LYS A O 1
ATOM 779 N N . LYS A 1 96 ? 9.980 10.513 6.019 1.00 90.06 96 LYS A N 1
ATOM 780 C CA . LYS A 1 96 ? 10.463 10.829 4.664 1.00 90.06 96 LYS A CA 1
ATOM 781 C C . LYS A 1 96 ? 9.498 10.337 3.584 1.00 90.06 96 LYS A C 1
ATOM 783 O O . LYS A 1 96 ? 9.152 11.115 2.700 1.00 90.06 96 LYS A O 1
ATOM 788 N N . VAL A 1 97 ? 8.999 9.101 3.706 1.00 92.56 97 VAL A N 1
ATOM 789 C CA . VAL A 1 97 ? 8.007 8.540 2.767 1.00 92.56 97 VAL A CA 1
ATOM 790 C C . VAL A 1 97 ? 6.770 9.439 2.681 1.00 92.56 97 VAL A C 1
ATOM 792 O O . VAL A 1 97 ? 6.331 9.810 1.595 1.00 92.56 97 VAL A O 1
ATOM 795 N N . TRP A 1 98 ? 6.226 9.864 3.823 1.00 94.12 98 TRP A N 1
ATOM 796 C CA . TRP A 1 98 ? 4.992 10.650 3.829 1.00 94.12 98 TRP A CA 1
ATOM 797 C C . TRP A 1 98 ? 5.182 12.140 3.525 1.00 94.12 98 TRP A C 1
ATOM 799 O O . TRP A 1 98 ? 4.253 12.796 3.047 1.00 94.12 98 TRP A O 1
ATOM 809 N N . GLN A 1 99 ? 6.378 12.689 3.752 1.00 91.00 99 GLN A N 1
ATOM 810 C CA . GLN A 1 99 ? 6.712 14.082 3.439 1.00 91.00 99 GLN A CA 1
ATOM 811 C C . GLN A 1 99 ? 6.616 14.411 1.949 1.00 91.00 99 GLN A C 1
ATOM 813 O O . GLN A 1 99 ? 6.341 15.560 1.608 1.00 91.00 99 GLN A O 1
ATOM 818 N N . ILE A 1 100 ? 6.801 13.426 1.071 1.00 88.56 100 ILE A N 1
ATOM 819 C CA . ILE A 1 100 ? 6.682 13.611 -0.380 1.00 88.56 100 ILE A CA 1
ATOM 820 C C . ILE A 1 100 ? 5.312 13.185 -0.930 1.00 88.56 100 ILE A C 1
ATOM 822 O O . ILE A 1 100 ? 5.012 13.399 -2.104 1.00 88.56 100 ILE A O 1
ATOM 826 N N . ALA A 1 101 ? 4.452 12.598 -0.095 1.00 89.25 101 ALA A N 1
ATOM 827 C CA . ALA A 1 101 ? 3.132 12.140 -0.508 1.00 89.25 101 ALA A CA 1
ATOM 828 C C . ALA A 1 101 ? 2.149 13.315 -0.712 1.00 89.25 101 ALA A C 1
ATOM 830 O O . ALA A 1 101 ? 2.325 14.369 -0.077 1.00 89.25 101 ALA A O 1
ATOM 831 N N . PRO A 1 102 ? 1.109 13.148 -1.560 1.00 89.88 102 PRO A N 1
ATOM 832 C CA . PRO A 1 102 ? 0.015 14.111 -1.687 1.00 89.88 102 PRO A CA 1
ATOM 833 C C . PRO A 1 102 ? -0.610 14.462 -0.334 1.00 89.88 102 PRO A C 1
ATOM 835 O O . PRO A 1 102 ? -0.575 13.672 0.610 1.00 89.88 102 PRO A O 1
ATOM 838 N N . LYS A 1 103 ? -1.208 15.655 -0.222 1.00 90.31 103 LYS A N 1
ATOM 839 C CA . LYS A 1 103 ? -1.707 16.180 1.062 1.00 90.31 103 LYS A CA 1
ATOM 840 C C . LYS A 1 103 ? -2.694 15.231 1.749 1.00 90.31 103 LYS A C 1
ATOM 842 O O . LYS A 1 103 ? -2.594 15.064 2.961 1.00 90.31 103 LYS A O 1
ATOM 847 N N . LYS A 1 104 ? -3.626 14.611 1.013 1.00 90.62 104 LYS A N 1
ATOM 848 C CA . LYS A 1 104 ? -4.635 13.720 1.612 1.00 90.62 104 LYS A CA 1
ATOM 849 C C . LYS A 1 104 ? -4.032 12.385 2.048 1.00 90.62 104 LYS A C 1
ATOM 851 O O . LYS A 1 104 ? -4.263 11.968 3.179 1.00 90.62 104 LYS A O 1
ATOM 856 N N . VAL A 1 105 ? -3.174 11.799 1.210 1.00 92.81 105 VAL A N 1
ATOM 857 C CA . VAL A 1 105 ? -2.352 10.620 1.542 1.00 92.81 105 VAL A CA 1
ATOM 858 C C . VAL A 1 105 ? -1.538 10.873 2.816 1.00 92.81 105 VAL A C 1
ATOM 860 O O . VAL A 1 105 ? -1.587 10.082 3.752 1.00 92.81 105 VAL A O 1
ATOM 863 N N . ARG A 1 106 ? -0.840 12.013 2.900 1.00 93.38 106 ARG A N 1
ATOM 864 C CA . ARG A 1 106 ? -0.045 12.390 4.077 1.00 93.38 106 ARG A CA 1
ATOM 865 C C . ARG A 1 106 ? -0.904 12.530 5.327 1.00 93.38 106 ARG A C 1
ATOM 867 O O . ARG A 1 106 ? -0.569 11.920 6.335 1.00 93.38 106 ARG A O 1
ATOM 874 N N . LYS A 1 107 ? -1.990 13.304 5.268 1.00 92.94 107 LYS A N 1
ATOM 875 C CA . LYS A 1 107 ? -2.887 13.497 6.416 1.00 92.94 107 LYS A CA 1
ATOM 876 C C . LYS A 1 107 ? -3.383 12.163 6.959 1.00 92.94 107 LYS A C 1
ATOM 878 O O . LYS A 1 107 ? -3.262 11.888 8.144 1.00 92.94 107 LYS A O 1
ATOM 883 N N . TYR A 1 108 ? -3.867 11.293 6.082 1.00 95.25 108 TYR A N 1
ATOM 884 C CA . TYR A 1 108 ? -4.398 10.017 6.527 1.00 95.25 108 TYR A CA 1
ATOM 885 C C . TYR A 1 108 ? -3.301 9.073 7.038 1.00 95.25 108 TYR A C 1
ATOM 887 O O . TYR A 1 108 ? -3.318 8.677 8.202 1.00 95.25 108 TYR A O 1
ATOM 895 N N . PHE A 1 109 ? -2.299 8.745 6.219 1.00 95.50 109 PHE A N 1
ATOM 896 C CA . PHE A 1 109 ? -1.329 7.713 6.588 1.00 95.50 109 PHE A CA 1
ATOM 897 C C . PHE A 1 109 ? -0.309 8.170 7.634 1.00 95.50 109 PHE A C 1
ATOM 899 O O . PHE A 1 109 ? 0.081 7.370 8.479 1.00 95.50 109 PHE A O 1
ATOM 906 N N . ASN A 1 110 ? 0.131 9.431 7.621 1.00 92.94 110 ASN A N 1
ATOM 907 C CA . ASN A 1 110 ? 1.140 9.914 8.569 1.00 92.94 110 ASN A CA 1
ATOM 908 C C . ASN A 1 110 ? 0.555 10.458 9.869 1.00 92.94 110 ASN A C 1
ATOM 910 O O . ASN A 1 110 ? 1.207 10.328 10.902 1.00 92.94 110 ASN A O 1
ATOM 914 N N . GLU A 1 111 ? -0.606 11.110 9.815 1.00 89.62 111 GLU A N 1
ATOM 915 C CA . GLU A 1 111 ? -1.169 11.797 10.984 1.00 89.62 111 GLU A CA 1
ATOM 916 C C . GLU A 1 111 ? -2.238 10.954 11.679 1.00 89.62 111 GLU A C 1
ATOM 918 O O . GLU A 1 111 ? -2.358 11.054 12.892 1.00 89.62 111 GLU A O 1
ATOM 923 N N . SER A 1 112 ? -2.954 10.081 10.959 1.00 92.00 112 SER A N 1
ATOM 924 C CA . SER A 1 112 ? -3.984 9.216 11.548 1.00 92.00 112 SER A CA 1
ATOM 925 C C . SER A 1 112 ? -3.539 7.754 11.660 1.00 92.00 112 SER A C 1
ATOM 927 O O . SER A 1 112 ? -3.250 7.283 12.760 1.00 92.00 112 SER A O 1
ATOM 929 N N . LEU A 1 113 ? -3.388 7.029 10.544 1.00 93.56 113 LEU A N 1
ATOM 930 C CA . LEU A 1 113 ? -3.135 5.581 10.585 1.00 93.56 113 LEU A CA 1
ATOM 931 C C . LEU A 1 113 ? -1.789 5.231 11.243 1.00 93.56 113 LEU A C 1
ATOM 933 O O . LEU A 1 113 ? -1.649 4.181 11.863 1.00 93.56 113 LEU A O 1
ATOM 937 N N . ARG A 1 114 ? -0.793 6.123 11.164 1.00 93.00 114 ARG A N 1
ATOM 938 C CA . ARG A 1 114 ? 0.468 5.972 11.903 1.00 93.00 114 ARG A CA 1
ATOM 939 C C . ARG A 1 114 ? 0.252 5.946 13.416 1.00 93.00 114 ARG A C 1
ATOM 941 O O . ARG A 1 114 ? 0.959 5.197 14.079 1.00 93.00 114 ARG A O 1
ATOM 948 N N . LEU A 1 115 ? -0.648 6.772 13.953 1.00 90.81 115 LEU A N 1
ATOM 949 C CA . LEU A 1 115 ? -0.925 6.806 15.390 1.00 90.81 115 LEU A CA 1
ATOM 950 C C . LEU A 1 115 ? -1.605 5.513 15.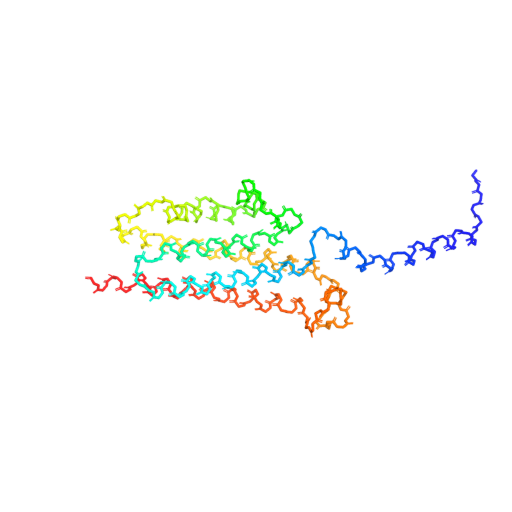825 1.00 90.81 115 LEU A C 1
ATOM 952 O O . LEU A 1 115 ? -1.155 4.908 16.787 1.00 90.81 115 LEU A O 1
ATOM 956 N N . VAL A 1 116 ? -2.580 5.036 15.046 1.00 90.69 116 VAL A N 1
ATOM 957 C CA . VAL A 1 116 ? -3.201 3.717 15.250 1.00 90.69 116 VAL A CA 1
ATOM 958 C C . VAL A 1 116 ? -2.131 2.620 15.244 1.00 90.69 116 VAL A C 1
ATOM 960 O O . VAL A 1 116 ? -2.067 1.803 16.152 1.00 90.69 116 VAL A O 1
ATOM 963 N N . ARG A 1 117 ? -1.210 2.642 14.274 1.00 90.81 117 ARG A N 1
ATOM 964 C CA . ARG A 1 117 ? -0.100 1.682 14.217 1.00 90.81 117 ARG A CA 1
ATOM 965 C C . ARG A 1 117 ? 0.826 1.766 15.436 1.00 90.81 117 ARG A C 1
ATOM 967 O O . ARG A 1 117 ? 1.188 0.732 15.972 1.00 90.81 117 ARG A O 1
ATOM 974 N N . ILE A 1 118 ? 1.229 2.968 15.860 1.00 87.88 118 ILE A N 1
ATOM 975 C CA . ILE A 1 118 ? 2.104 3.176 17.033 1.00 87.88 118 ILE A CA 1
ATOM 976 C C . ILE A 1 118 ? 1.430 2.665 18.305 1.00 87.88 118 ILE A C 1
ATOM 978 O O . ILE A 1 118 ? 2.073 1.964 19.081 1.00 87.88 118 ILE A O 1
ATOM 982 N N . LYS A 1 119 ? 0.145 2.987 18.468 1.00 86.50 119 LYS A N 1
ATOM 983 C CA . LYS A 1 119 ? -0.699 2.526 19.565 1.00 86.50 119 LYS A CA 1
ATOM 984 C C . LYS A 1 119 ? -0.612 1.002 19.706 1.00 86.50 119 LYS A C 1
ATOM 986 O O . LYS A 1 119 ? -0.297 0.500 20.772 1.00 86.50 119 LYS A O 1
ATOM 991 N N . PHE A 1 120 ? -0.765 0.269 18.604 1.00 82.81 120 PHE A N 1
ATOM 992 C CA . PHE A 1 120 ? -0.707 -1.197 18.615 1.00 82.81 120 PHE A CA 1
ATOM 993 C C . PHE A 1 120 ? 0.698 -1.817 18.638 1.00 82.81 120 PHE A C 1
ATOM 995 O O . PHE A 1 120 ? 0.839 -2.957 19.068 1.00 82.81 120 PHE A O 1
ATOM 1002 N N . ASP A 1 121 ? 1.730 -1.106 18.180 1.00 78.56 121 ASP A N 1
ATOM 1003 C CA . ASP A 1 121 ? 3.113 -1.606 18.188 1.00 78.56 121 ASP A CA 1
ATOM 1004 C C . ASP A 1 121 ? 3.779 -1.514 19.570 1.00 78.56 121 ASP A C 1
ATOM 1006 O O . ASP A 1 121 ? 4.664 -2.316 19.872 1.00 78.56 121 ASP A O 1
ATOM 1010 N N . TYR A 1 122 ? 3.435 -0.496 20.366 1.00 76.56 122 TYR A N 1
ATOM 1011 C CA . TYR A 1 122 ? 4.246 -0.098 21.524 1.00 76.56 122 TYR A CA 1
ATOM 1012 C C . TYR A 1 122 ? 3.478 0.025 22.836 1.00 76.56 122 TYR A C 1
ATOM 1014 O O . TYR A 1 122 ? 4.106 -0.002 23.894 1.00 76.56 122 TYR A O 1
ATOM 1022 N N . GLU A 1 123 ? 2.157 0.177 22.799 1.00 73.62 123 GLU A N 1
ATOM 1023 C CA . GLU A 1 123 ? 1.368 0.242 24.025 1.00 73.62 123 GLU A CA 1
ATOM 1024 C C . GLU A 1 123 ? 0.969 -1.177 24.438 1.00 73.62 123 GLU A C 1
ATOM 1026 O O . GLU A 1 123 ? 0.467 -1.968 23.637 1.00 73.62 123 GLU A O 1
ATOM 1031 N N . ILE A 1 124 ? 1.209 -1.516 25.706 1.00 64.50 124 ILE A N 1
ATOM 1032 C CA . ILE A 1 124 ? 0.715 -2.762 26.293 1.00 64.50 124 ILE A CA 1
ATOM 1033 C C . ILE A 1 124 ? -0.791 -2.574 26.489 1.00 64.50 124 ILE A C 1
ATOM 1035 O O . ILE A 1 124 ? -1.227 -1.975 27.468 1.00 64.50 124 ILE A O 1
ATOM 1039 N N . PHE A 1 125 ? -1.584 -3.017 25.513 1.00 61.97 125 PHE A N 1
ATOM 1040 C CA . PHE A 1 125 ? -3.036 -2.872 25.550 1.00 61.97 125 PHE A CA 1
ATOM 1041 C C . PHE A 1 125 ? -3.670 -3.868 26.526 1.00 61.97 125 PHE A C 1
ATOM 1043 O O . PHE A 1 125 ? -3.844 -5.048 26.213 1.00 61.97 125 PHE A O 1
ATOM 1050 N N . GLU A 1 126 ? -4.099 -3.375 27.686 1.00 57.12 126 GLU A N 1
ATOM 1051 C CA . GLU A 1 126 ? -5.097 -4.042 28.525 1.00 57.12 126 GLU A CA 1
ATOM 1052 C C . GLU A 1 126 ? -6.491 -3.840 27.890 1.00 57.12 126 GLU A C 1
ATOM 1054 O O . GLU A 1 126 ? -7.241 -2.945 28.244 1.00 57.12 126 GLU A O 1
ATOM 1059 N N . GLN A 1 127 ? -6.772 -4.624 26.844 1.00 54.03 127 GLN A N 1
ATOM 1060 C CA . GLN A 1 127 ? -8.078 -4.913 26.220 1.00 54.03 127 GLN A CA 1
ATOM 1061 C C . GLN A 1 127 ? -9.261 -3.949 26.496 1.00 54.03 127 GLN A C 1
ATOM 1063 O O . GLN A 1 127 ? -10.208 -4.308 27.194 1.00 54.03 127 GLN A O 1
ATOM 1068 N N . GLU A 1 128 ? -9.328 -2.810 25.802 1.00 60.22 128 GLU A N 1
ATOM 1069 C CA . GLU A 1 128 ? -10.609 -2.124 25.566 1.00 60.22 128 GLU A CA 1
ATOM 1070 C C . GLU A 1 128 ? -11.055 -2.330 24.114 1.00 60.22 128 GLU A C 1
ATOM 1072 O O . GLU A 1 128 ? -10.675 -1.598 23.198 1.00 60.22 128 GLU A O 1
ATOM 1077 N N . THR A 1 129 ? -11.894 -3.347 23.890 1.00 61.78 129 THR A N 1
ATOM 1078 C CA . THR A 1 129 ? -12.442 -3.685 22.563 1.00 61.78 129 THR A CA 1
ATOM 1079 C C . THR A 1 129 ? -13.158 -2.510 21.894 1.00 61.78 129 THR A C 1
ATOM 1081 O O . THR A 1 129 ? -13.174 -2.432 20.670 1.00 61.78 129 THR A O 1
ATOM 1084 N N . SER A 1 130 ? -13.719 -1.568 22.660 1.00 63.81 130 SER A N 1
ATOM 1085 C CA . SER A 1 130 ? -14.343 -0.329 22.167 1.00 63.81 130 SER A CA 1
ATOM 1086 C C . SER A 1 130 ? -13.407 0.512 21.287 1.00 63.81 130 SER A C 1
ATOM 1088 O O . SER A 1 130 ? -13.856 1.032 20.264 1.00 63.81 130 SER A O 1
ATOM 1090 N N . SER A 1 131 ? -12.114 0.585 21.623 1.00 78.12 131 SER A N 1
ATOM 1091 C CA . SER A 1 131 ? -11.116 1.357 20.872 1.00 78.12 131 SER A CA 1
ATOM 1092 C C . SER A 1 131 ? -10.912 0.808 19.454 1.00 78.12 131 SER A C 1
ATOM 1094 O O . SER A 1 131 ? -10.752 1.571 18.504 1.00 78.12 131 SER A O 1
ATOM 1096 N N . TYR A 1 132 ? -11.001 -0.514 19.278 1.00 83.44 132 TYR A N 1
ATOM 1097 C CA . TYR A 1 132 ? -10.758 -1.166 17.985 1.00 83.44 132 TYR A CA 1
ATOM 1098 C C . TYR A 1 132 ? -11.871 -0.881 16.981 1.00 83.44 132 TYR A C 1
ATOM 1100 O O . TYR A 1 132 ? -11.610 -0.667 15.798 1.00 83.44 132 TYR A O 1
ATOM 1108 N N . PHE A 1 133 ? -13.119 -0.841 17.453 1.00 84.88 133 PHE A N 1
ATOM 1109 C CA . PHE A 1 133 ? -14.261 -0.514 16.601 1.00 84.88 133 PHE A CA 1
ATOM 1110 C C . PHE A 1 133 ? -14.242 0.952 16.164 1.00 84.88 133 PHE A C 1
ATOM 1112 O O . PHE A 1 133 ? -14.569 1.232 15.016 1.00 84.88 133 PHE A O 1
ATOM 1119 N N . GLN A 1 134 ? -13.798 1.870 17.027 1.00 87.56 134 GLN A N 1
ATOM 1120 C CA . GLN A 1 134 ? -13.619 3.276 16.647 1.00 87.56 134 GLN A CA 1
ATOM 1121 C C . GLN A 1 134 ? -12.550 3.434 15.558 1.00 87.56 134 GLN A C 1
ATOM 1123 O O . GLN A 1 134 ? -12.775 4.142 14.576 1.00 87.56 134 GLN A O 1
ATOM 1128 N N . ASP A 1 135 ? -11.416 2.736 15.681 1.00 90.31 135 ASP A N 1
ATOM 1129 C CA . ASP A 1 135 ? -10.385 2.745 14.637 1.00 90.31 135 ASP A CA 1
ATOM 1130 C C . ASP A 1 135 ? -10.891 2.129 13.323 1.00 90.31 135 ASP A C 1
ATOM 1132 O O . ASP A 1 135 ? -10.562 2.623 12.243 1.00 90.31 135 ASP A O 1
ATOM 1136 N N . LEU A 1 136 ? -11.706 1.067 13.398 1.00 89.75 136 LEU A N 1
ATOM 1137 C CA . LEU A 1 136 ? -12.327 0.437 12.230 1.00 89.75 136 LEU A CA 1
ATOM 1138 C C . LEU A 1 136 ? -13.308 1.376 11.530 1.00 89.75 136 LEU A C 1
ATOM 1140 O O . LEU A 1 136 ? -13.231 1.529 10.313 1.00 89.75 136 LEU A O 1
ATOM 1144 N N . GLU A 1 137 ? -14.203 2.025 12.276 1.00 89.81 137 GLU A N 1
ATOM 1145 C CA . GLU A 1 137 ? -15.139 3.012 11.729 1.00 89.81 137 GLU A CA 1
ATOM 1146 C C . GLU A 1 137 ? -14.385 4.189 11.103 1.00 89.81 137 GLU A C 1
ATOM 1148 O O . GLU A 1 137 ? -14.698 4.617 9.989 1.00 89.81 137 GLU A O 1
ATOM 1153 N N . HIS A 1 138 ? -13.332 4.672 11.768 1.00 91.56 138 HIS A N 1
ATOM 1154 C CA . HIS A 1 138 ? -12.475 5.710 11.211 1.00 91.56 138 HIS A CA 1
ATOM 1155 C C . HIS A 1 138 ? -11.796 5.246 9.911 1.00 91.56 138 HIS A C 1
ATOM 1157 O O . HIS A 1 138 ? -11.709 6.022 8.955 1.00 91.56 138 HIS A O 1
ATOM 1163 N N . LEU A 1 139 ? -11.325 3.994 9.843 1.00 91.81 139 LEU A N 1
ATOM 1164 C CA . LEU A 1 139 ? -10.764 3.413 8.622 1.00 91.81 139 LEU A CA 1
ATOM 1165 C C . LEU A 1 139 ? -11.817 3.361 7.511 1.00 91.81 139 LEU A C 1
ATOM 1167 O O . LEU A 1 139 ? -11.569 3.884 6.428 1.00 91.81 139 LEU A O 1
ATOM 1171 N N . GLN A 1 140 ? -13.005 2.828 7.794 1.00 91.94 140 GLN A N 1
ATOM 1172 C CA . GLN A 1 140 ? -14.113 2.739 6.843 1.00 91.94 140 GLN A CA 1
ATOM 1173 C C . GLN A 1 140 ? -14.470 4.103 6.234 1.00 91.94 140 GLN A C 1
ATOM 1175 O O . GLN A 1 140 ? -14.661 4.218 5.028 1.00 91.94 140 GLN A O 1
ATOM 1180 N N . GLN A 1 141 ? -14.549 5.146 7.062 1.00 92.38 141 GLN A N 1
ATOM 1181 C CA . GLN A 1 141 ? -15.005 6.471 6.636 1.00 92.38 141 GLN A CA 1
ATOM 1182 C C . GLN A 1 141 ? -13.939 7.264 5.871 1.00 92.38 141 GLN A C 1
ATOM 1184 O O . GLN A 1 141 ? -14.277 8.086 5.020 1.00 92.38 141 GLN A O 1
ATOM 1189 N N . ASN A 1 142 ? -12.655 7.048 6.176 1.00 94.69 142 ASN A N 1
ATOM 1190 C CA . ASN A 1 142 ? -11.592 7.960 5.747 1.00 94.69 142 ASN A CA 1
ATOM 1191 C C . ASN A 1 142 ? -10.551 7.333 4.810 1.00 94.69 142 ASN A C 1
ATOM 1193 O O . ASN A 1 142 ? -9.764 8.075 4.223 1.00 94.69 142 ASN A O 1
ATOM 1197 N N . ALA A 1 143 ? -10.515 6.005 4.648 1.00 95.00 143 ALA A N 1
ATOM 1198 C CA . ALA A 1 143 ? -9.437 5.322 3.928 1.00 95.00 143 ALA A CA 1
ATOM 1199 C C . ALA A 1 143 ? -9.572 5.349 2.395 1.00 95.00 143 ALA A C 1
ATOM 1201 O O . ALA A 1 143 ? -8.551 5.391 1.704 1.00 95.00 143 ALA A O 1
ATOM 1202 N N . THR A 1 144 ? -10.793 5.361 1.847 1.00 95.44 144 THR A N 1
ATOM 1203 C CA . THR A 1 144 ? -11.042 5.180 0.401 1.00 95.44 144 THR A CA 1
ATOM 1204 C C . THR A 1 144 ? -10.279 6.179 -0.467 1.00 95.44 144 THR A C 1
ATOM 1206 O O . THR A 1 144 ? -9.547 5.795 -1.380 1.00 95.44 144 THR A O 1
ATOM 1209 N N . MET A 1 145 ? -10.407 7.476 -0.176 1.00 96.12 145 MET A N 1
ATOM 1210 C CA . MET A 1 145 ? -9.781 8.525 -0.984 1.00 96.12 145 MET A CA 1
ATOM 1211 C C . MET A 1 145 ? -8.240 8.522 -0.876 1.00 96.12 145 MET A C 1
ATOM 1213 O O . MET A 1 145 ? -7.588 8.543 -1.919 1.00 96.12 145 MET A O 1
ATOM 1217 N N . PRO A 1 146 ? -7.624 8.452 0.323 1.00 96.56 146 PRO A N 1
ATOM 1218 C CA . PRO A 1 146 ? -6.176 8.294 0.461 1.00 96.56 146 PRO A CA 1
ATOM 1219 C C . PRO A 1 146 ? -5.603 7.066 -0.250 1.00 96.56 146 PRO A C 1
ATOM 1221 O O . PRO A 1 146 ? -4.544 7.174 -0.865 1.00 96.56 146 PRO A O 1
ATOM 1224 N N . PHE A 1 147 ? -6.274 5.912 -0.186 1.00 96.75 147 PHE A N 1
ATOM 1225 C CA . PHE A 1 147 ? -5.815 4.721 -0.902 1.00 96.75 147 PHE A CA 1
ATOM 1226 C C . PHE A 1 147 ? -5.928 4.882 -2.414 1.00 96.75 147 PHE A C 1
ATOM 1228 O O . PHE A 1 147 ? -4.978 4.552 -3.114 1.00 96.75 147 PHE A O 1
ATOM 1235 N N . SER A 1 148 ? -7.034 5.438 -2.911 1.00 96.62 148 SER A N 1
ATOM 1236 C CA . SER A 1 148 ? -7.211 5.716 -4.340 1.00 96.62 148 SER A CA 1
ATOM 1237 C C . SER A 1 148 ? -6.120 6.653 -4.882 1.00 96.62 148 SER A C 1
ATOM 1239 O O . SER A 1 148 ? -5.470 6.327 -5.874 1.00 96.62 148 SER A O 1
ATOM 1241 N N . GLU A 1 149 ? -5.820 7.756 -4.181 1.00 96.25 149 GLU A N 1
ATOM 1242 C CA . GLU A 1 149 ? -4.726 8.666 -4.563 1.00 96.25 149 GLU A CA 1
ATOM 1243 C C . GLU A 1 149 ? -3.352 7.976 -4.536 1.00 96.25 149 GLU A C 1
ATOM 1245 O O . GLU A 1 149 ? -2.508 8.231 -5.395 1.00 96.25 149 GLU A O 1
ATOM 1250 N N . LEU A 1 150 ? -3.112 7.100 -3.556 1.00 95.94 150 LEU A N 1
ATOM 1251 C CA . LEU A 1 150 ? -1.855 6.364 -3.447 1.00 95.94 150 LEU A CA 1
ATOM 1252 C C . LEU A 1 150 ? -1.699 5.322 -4.563 1.00 95.94 150 LEU A C 1
ATOM 1254 O O . LEU A 1 150 ? -0.624 5.228 -5.150 1.00 95.94 150 LEU A O 1
ATOM 1258 N N . ILE A 1 151 ? -2.756 4.572 -4.880 1.00 97.25 151 ILE A N 1
ATOM 1259 C CA . ILE A 1 151 ? -2.778 3.594 -5.977 1.00 97.25 151 ILE A CA 1
ATOM 1260 C C . ILE A 1 151 ? -2.522 4.289 -7.313 1.00 97.25 151 ILE A C 1
ATOM 1262 O O . ILE A 1 151 ? -1.736 3.799 -8.120 1.00 97.25 151 ILE A O 1
ATOM 1266 N N . GLU A 1 152 ? -3.131 5.453 -7.531 1.00 96.75 152 GLU A N 1
ATOM 1267 C CA . GLU A 1 152 ? -2.932 6.212 -8.761 1.00 96.75 152 GLU A CA 1
ATOM 1268 C C . GLU A 1 152 ? -1.505 6.762 -8.885 1.00 96.75 152 GLU A C 1
ATOM 1270 O O . GLU A 1 152 ? -0.902 6.702 -9.955 1.00 96.75 152 GLU A O 1
ATOM 1275 N N . GLU A 1 153 ? -0.901 7.234 -7.792 1.00 94.31 153 GLU A N 1
ATOM 1276 C CA . GLU A 1 153 ? 0.523 7.590 -7.794 1.00 94.31 153 GLU A CA 1
ATOM 1277 C C . GLU A 1 153 ? 1.391 6.373 -8.152 1.00 94.31 153 GLU A C 1
ATOM 1279 O O . GLU A 1 153 ? 2.286 6.485 -8.988 1.00 94.31 153 GLU A O 1
ATOM 1284 N N . VAL A 1 154 ? 1.113 5.197 -7.579 1.00 95.94 154 VAL A N 1
ATOM 1285 C CA . VAL A 1 154 ? 1.854 3.965 -7.893 1.00 95.94 154 VAL A CA 1
ATOM 1286 C C . VAL A 1 154 ? 1.702 3.585 -9.367 1.00 95.94 154 VAL A C 1
ATOM 1288 O O . VAL A 1 154 ? 2.707 3.289 -10.014 1.00 95.94 154 VAL A O 1
ATOM 1291 N N . ARG A 1 155 ? 0.487 3.659 -9.925 1.00 96.81 155 ARG A N 1
ATOM 1292 C CA . ARG A 1 155 ? 0.215 3.417 -11.351 1.00 96.81 155 ARG A CA 1
ATOM 1293 C C . ARG A 1 155 ? 1.058 4.331 -12.241 1.00 96.81 155 ARG A C 1
ATOM 1295 O O . ARG A 1 155 ? 1.784 3.852 -13.111 1.00 96.81 155 ARG A O 1
ATOM 1302 N N . ASN A 1 156 ? 1.069 5.628 -11.940 1.00 94.62 156 ASN A N 1
ATOM 1303 C CA . ASN A 1 156 ? 1.877 6.611 -12.662 1.00 94.62 156 ASN A CA 1
ATOM 1304 C C . ASN A 1 156 ? 3.386 6.315 -12.582 1.00 94.62 156 ASN A C 1
ATOM 1306 O O . ASN A 1 156 ? 4.114 6.494 -13.564 1.00 94.62 156 ASN A O 1
ATOM 1310 N N . GLN A 1 157 ? 3.884 5.833 -11.439 1.00 92.25 157 GLN A N 1
ATOM 1311 C CA . GLN A 1 157 ? 5.290 5.436 -11.311 1.00 92.25 157 GLN A CA 1
ATOM 1312 C C . GLN A 1 157 ? 5.621 4.161 -12.088 1.00 92.25 157 GLN A C 1
ATOM 1314 O O . GLN A 1 157 ? 6.700 4.103 -12.681 1.00 92.25 157 GLN A O 1
ATOM 1319 N N . ILE A 1 158 ? 4.720 3.172 -12.129 1.00 93.31 158 ILE A N 1
ATOM 1320 C CA . ILE A 1 158 ? 4.872 1.983 -12.983 1.00 93.31 158 ILE A CA 1
ATOM 1321 C C . ILE A 1 158 ? 5.016 2.435 -14.437 1.00 93.31 158 ILE A C 1
ATOM 1323 O O . ILE A 1 158 ? 6.005 2.093 -15.085 1.00 93.31 158 ILE A O 1
ATOM 1327 N N . ASP A 1 159 ? 4.101 3.268 -14.934 1.00 91.62 159 ASP A N 1
ATOM 1328 C CA . ASP A 1 159 ? 4.144 3.739 -16.320 1.00 91.62 159 ASP A CA 1
ATOM 1329 C C . ASP A 1 159 ? 5.400 4.545 -16.637 1.00 91.62 159 ASP A C 1
ATOM 1331 O O . ASP A 1 159 ? 6.031 4.335 -17.673 1.00 91.62 159 ASP A O 1
ATOM 1335 N N . LYS A 1 160 ? 5.825 5.417 -15.721 1.00 89.62 160 LYS A N 1
ATOM 1336 C CA . LYS A 1 160 ? 7.051 6.201 -15.881 1.00 89.62 160 LYS A CA 1
ATOM 1337 C C . LYS A 1 160 ? 8.296 5.313 -15.927 1.00 89.62 160 LYS A C 1
ATOM 1339 O O . LYS A 1 160 ? 9.139 5.471 -16.815 1.00 89.62 160 LYS A O 1
ATOM 1344 N N . LYS A 1 161 ? 8.436 4.395 -14.966 1.00 87.69 161 LYS A N 1
ATOM 1345 C CA . LYS A 1 161 ? 9.640 3.566 -14.775 1.00 87.69 161 LYS A CA 1
ATOM 1346 C C . LYS A 1 161 ? 9.737 2.424 -15.781 1.00 87.69 161 LYS A C 1
ATOM 1348 O O . LYS A 1 161 ? 10.846 2.031 -16.123 1.00 87.69 161 LYS A O 1
ATOM 1353 N N . TYR A 1 162 ? 8.605 1.962 -16.302 1.00 87.75 162 TYR A N 1
ATOM 1354 C CA . TYR A 1 162 ? 8.514 0.971 -17.373 1.00 87.75 162 TYR A CA 1
ATOM 1355 C C . TYR A 1 162 ? 8.121 1.586 -18.725 1.00 87.75 162 TYR A C 1
ATOM 1357 O O . TYR A 1 162 ? 7.645 0.873 -19.603 1.00 87.75 162 TYR A O 1
ATOM 1365 N N . SER A 1 163 ? 8.328 2.890 -18.930 1.00 83.81 163 SER A N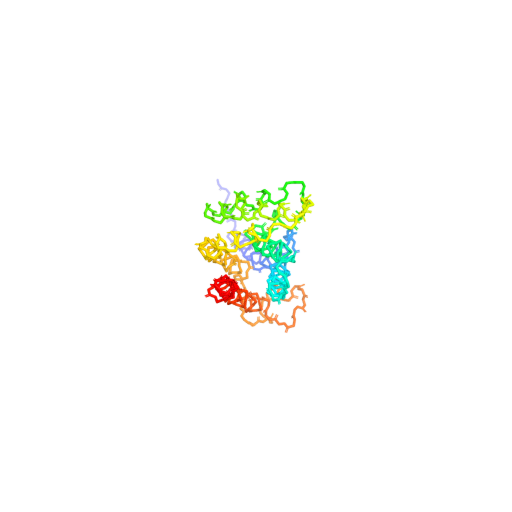 1
ATOM 1366 C CA . SER A 1 163 ? 7.907 3.608 -20.150 1.00 83.81 163 SER A CA 1
ATOM 1367 C C . SER A 1 163 ? 8.473 3.021 -21.450 1.00 83.81 163 SER A C 1
ATOM 1369 O O . SER A 1 163 ? 7.828 3.088 -22.491 1.00 83.81 163 SER A O 1
ATOM 1371 N N . GLN A 1 164 ? 9.655 2.403 -21.388 1.00 78.12 164 GLN A N 1
ATOM 1372 C CA . GLN A 1 164 ? 10.303 1.734 -22.524 1.00 78.12 164 GLN A CA 1
ATOM 1373 C C . GLN A 1 164 ? 9.972 0.236 -22.629 1.00 78.12 164 GLN A C 1
ATOM 1375 O O . GLN A 1 164 ? 10.457 -0.452 -23.526 1.00 78.12 164 GLN A O 1
ATOM 1380 N N . CYS A 1 165 ? 9.166 -0.292 -21.710 1.00 80.50 165 CYS A N 1
ATOM 1381 C CA . CYS A 1 165 ? 8.780 -1.691 -21.688 1.00 80.50 165 CYS A CA 1
ATOM 1382 C C . CYS A 1 165 ? 7.391 -1.878 -22.278 1.00 80.50 165 CYS A C 1
ATOM 1384 O O . CYS A 1 165 ? 6.406 -1.301 -21.825 1.00 80.50 165 CYS A O 1
ATOM 1386 N N . THR A 1 166 ? 7.328 -2.734 -23.292 1.00 71.75 166 THR A N 1
ATOM 1387 C CA . THR A 1 166 ? 6.070 -3.268 -23.810 1.00 71.75 166 THR A CA 1
ATOM 1388 C C . THR A 1 166 ? 5.706 -4.553 -23.063 1.00 71.75 166 THR A C 1
ATOM 1390 O O . THR A 1 166 ? 6.525 -5.102 -22.319 1.00 71.75 166 THR A O 1
ATOM 1393 N N . CYS A 1 167 ? 4.494 -5.069 -23.287 1.00 69.44 167 CYS A N 1
ATOM 1394 C CA . CYS A 1 167 ? 4.070 -6.375 -22.765 1.00 69.44 167 CYS A CA 1
ATOM 1395 C C . CYS A 1 167 ? 4.916 -7.554 -23.294 1.00 69.44 167 CYS A C 1
ATOM 1397 O O . CYS A 1 167 ? 4.787 -8.679 -22.821 1.00 69.44 167 CYS A O 1
ATOM 1399 N N . ASP A 1 168 ? 5.809 -7.305 -24.254 1.00 75.94 168 ASP A N 1
ATOM 1400 C CA . ASP A 1 168 ? 6.788 -8.263 -24.748 1.00 75.94 168 ASP A CA 1
ATOM 1401 C C . ASP A 1 168 ? 8.087 -8.181 -23.922 1.00 75.94 168 ASP A C 1
ATOM 1403 O O . ASP A 1 168 ? 8.927 -7.290 -24.107 1.00 75.94 168 ASP A O 1
ATOM 1407 N N . HIS A 1 169 ? 8.274 -9.136 -23.004 1.00 74.19 169 HIS A N 1
ATOM 1408 C CA . HIS A 1 169 ? 9.462 -9.210 -22.143 1.00 74.19 169 HIS A CA 1
ATOM 1409 C C . HIS A 1 169 ? 10.771 -9.315 -22.951 1.00 74.19 169 HIS A C 1
ATOM 1411 O O . HIS A 1 169 ? 11.805 -8.804 -22.519 1.00 74.19 169 HIS A O 1
ATOM 1417 N N . SER A 1 170 ? 10.722 -9.894 -24.160 1.00 69.38 170 SER A N 1
ATOM 1418 C CA . SER A 1 170 ? 11.862 -10.018 -25.076 1.00 69.38 170 SER A CA 1
ATOM 1419 C C . SER A 1 170 ? 12.212 -8.706 -25.788 1.00 69.38 170 SER A C 1
ATOM 1421 O O . SER A 1 170 ? 13.218 -8.629 -26.496 1.00 69.38 170 SER A O 1
ATOM 1423 N N . LYS A 1 171 ? 11.422 -7.647 -25.596 1.00 76.50 171 LYS A N 1
ATOM 1424 C CA . LYS A 1 171 ? 11.693 -6.295 -26.108 1.00 76.50 171 LYS A CA 1
ATOM 1425 C C . LYS A 1 171 ? 11.900 -5.268 -24.997 1.00 76.50 171 LYS A C 1
ATOM 1427 O O . LYS A 1 171 ? 12.481 -4.221 -25.255 1.00 76.50 171 LYS A O 1
ATOM 1432 N N . CYS A 1 172 ? 11.502 -5.574 -23.765 1.00 81.44 172 CYS A N 1
ATOM 1433 C CA . CYS A 1 172 ? 11.739 -4.727 -22.599 1.00 81.44 172 CYS A CA 1
ATOM 1434 C C . CYS A 1 172 ? 13.187 -4.860 -22.093 1.00 81.44 172 CYS A C 1
ATOM 1436 O O . CYS A 1 172 ? 13.611 -5.919 -21.626 1.00 81.44 172 CYS A O 1
ATOM 1438 N N . CYS A 1 173 ? 13.939 -3.760 -22.138 1.00 77.12 173 CYS A N 1
ATOM 1439 C CA . CYS A 1 173 ? 15.319 -3.691 -21.652 1.00 77.12 173 CYS A CA 1
ATOM 1440 C C . CYS A 1 173 ? 15.448 -4.054 -20.167 1.00 77.12 173 CYS A C 1
ATOM 1442 O O . CYS A 1 173 ? 16.355 -4.794 -19.797 1.00 77.12 173 CYS A O 1
ATOM 1444 N N . ILE A 1 174 ? 14.490 -3.606 -19.352 1.00 80.62 174 ILE A N 1
ATOM 1445 C CA . ILE A 1 174 ? 14.419 -3.870 -17.910 1.00 80.62 174 ILE A CA 1
ATOM 1446 C C . ILE A 1 174 ? 14.161 -5.357 -17.628 1.00 80.62 174 ILE A C 1
ATOM 1448 O O . ILE A 1 174 ? 14.714 -5.908 -16.686 1.00 80.62 174 ILE A O 1
ATOM 1452 N N . CYS A 1 175 ? 13.332 -6.031 -18.431 1.00 84.50 175 CYS A N 1
ATOM 1453 C CA . CYS A 1 175 ? 13.089 -7.469 -18.277 1.00 84.50 175 CYS A CA 1
ATOM 1454 C C . CYS A 1 175 ? 14.340 -8.267 -18.663 1.00 84.50 175 CYS A C 1
ATOM 1456 O O . CYS A 1 175 ? 14.742 -9.178 -17.942 1.00 84.50 175 CYS A O 1
ATOM 1458 N N . LYS A 1 176 ? 15.002 -7.888 -19.764 1.00 82.69 176 LYS A N 1
ATOM 1459 C CA . LYS A 1 176 ? 16.250 -8.525 -20.206 1.00 82.69 176 LYS A CA 1
ATOM 1460 C C . LYS A 1 176 ? 17.391 -8.364 -19.210 1.00 82.69 176 LYS A C 1
ATOM 1462 O O . LYS A 1 176 ? 18.109 -9.329 -18.966 1.00 82.69 176 LYS A O 1
ATOM 1467 N N . SER A 1 177 ? 17.577 -7.168 -18.650 1.00 81.56 177 SER A N 1
ATOM 1468 C CA . SER A 1 177 ? 18.707 -6.861 -17.763 1.00 81.56 177 SER A CA 1
ATOM 1469 C C . SER A 1 177 ? 18.730 -7.726 -16.502 1.00 81.56 177 SER A C 1
ATOM 1471 O O . SER A 1 177 ? 19.819 -8.005 -16.000 1.00 81.56 177 SER A O 1
ATOM 1473 N N . VAL A 1 178 ? 17.559 -8.172 -16.032 1.00 82.00 178 VAL A N 1
ATOM 1474 C CA . VAL A 1 178 ? 17.391 -9.040 -14.849 1.00 82.00 178 VAL A CA 1
ATOM 1475 C C . VAL A 1 178 ? 17.054 -10.489 -15.184 1.00 82.00 178 VAL A C 1
ATOM 1477 O O . VAL A 1 178 ? 16.808 -11.277 -14.277 1.00 82.00 178 VAL A O 1
ATOM 1480 N N . GLY A 1 179 ? 17.025 -10.858 -16.467 1.00 82.75 179 GLY A N 1
ATOM 1481 C CA . GLY A 1 179 ? 16.674 -12.216 -16.885 1.00 82.75 179 GLY A CA 1
ATOM 1482 C C . GLY A 1 179 ? 15.237 -12.617 -16.529 1.00 82.75 179 GLY A C 1
ATOM 1483 O O . GLY A 1 179 ? 14.988 -13.783 -16.220 1.00 82.75 179 GLY A O 1
ATOM 1484 N N . ALA A 1 180 ? 14.295 -11.668 -16.546 1.00 85.31 180 ALA A N 1
ATOM 1485 C CA . ALA A 1 180 ? 12.887 -11.956 -16.302 1.00 85.31 180 ALA A CA 1
ATOM 1486 C C . ALA A 1 180 ? 12.325 -12.880 -17.393 1.00 85.31 180 ALA A C 1
ATOM 1488 O O . ALA A 1 180 ? 12.573 -12.686 -18.585 1.00 85.31 180 ALA A O 1
ATOM 1489 N N . LYS A 1 181 ? 11.538 -13.876 -16.975 1.00 85.75 181 LYS A N 1
ATOM 1490 C CA . LYS A 1 181 ? 10.855 -14.827 -17.873 1.00 85.75 181 LYS A CA 1
ATOM 1491 C C . LYS A 1 181 ? 9.507 -14.303 -18.382 1.00 85.75 181 LYS A C 1
ATOM 1493 O O . LYS A 1 181 ? 8.884 -14.915 -19.243 1.00 85.75 181 LYS A O 1
ATOM 1498 N N . THR A 1 182 ? 9.056 -13.193 -17.819 1.00 87.12 182 THR A N 1
ATOM 1499 C CA . THR A 1 182 ? 7.715 -12.620 -17.935 1.00 87.12 182 THR A CA 1
ATOM 1500 C C . THR A 1 182 ? 7.813 -11.094 -17.999 1.00 87.12 182 THR A C 1
ATOM 1502 O O . THR A 1 182 ? 8.877 -10.508 -17.772 1.00 87.12 182 THR A O 1
ATOM 1505 N N . CYS A 1 183 ? 6.719 -10.427 -18.377 1.00 89.44 183 CYS A N 1
ATOM 1506 C CA . CYS A 1 183 ? 6.691 -8.969 -18.454 1.00 89.44 183 CYS A CA 1
ATOM 1507 C C . CYS A 1 183 ? 6.526 -8.362 -17.055 1.00 89.44 183 CYS A C 1
ATOM 1509 O O . CYS A 1 183 ? 5.418 -8.317 -16.527 1.00 89.44 183 CYS A O 1
ATOM 1511 N N . LEU A 1 184 ? 7.607 -7.806 -16.503 1.00 90.12 184 LEU A N 1
ATOM 1512 C CA . LEU A 1 184 ? 7.591 -7.164 -15.182 1.00 90.12 184 LEU A CA 1
ATOM 1513 C C . LEU A 1 184 ? 6.608 -5.988 -15.087 1.00 90.12 184 LEU A C 1
ATOM 1515 O O . LEU A 1 184 ? 6.048 -5.762 -14.017 1.00 90.12 184 LEU A O 1
ATOM 1519 N N . LYS A 1 185 ? 6.391 -5.242 -16.184 1.00 92.44 185 LYS A N 1
ATOM 1520 C CA . LYS A 1 185 ? 5.383 -4.169 -16.220 1.00 92.44 185 LYS A CA 1
ATOM 1521 C C . LYS A 1 185 ? 3.978 -4.749 -16.064 1.00 92.44 185 LYS A C 1
ATOM 1523 O O . LYS A 1 185 ? 3.217 -4.241 -15.251 1.00 92.44 185 LYS A O 1
ATOM 1528 N N . GLY A 1 186 ? 3.658 -5.786 -16.843 1.00 92.06 186 GLY A N 1
ATOM 1529 C CA . GLY A 1 186 ? 2.365 -6.470 -16.781 1.00 92.06 186 GLY A CA 1
ATOM 1530 C C . GLY A 1 186 ? 2.101 -7.013 -15.382 1.00 92.06 186 GLY A C 1
ATOM 1531 O O . GLY A 1 186 ? 1.104 -6.656 -14.775 1.00 92.06 186 GLY A O 1
ATOM 1532 N N . GLU A 1 187 ? 3.071 -7.729 -14.811 1.00 93.00 187 GLU A N 1
ATOM 1533 C CA . GLU A 1 187 ? 2.975 -8.233 -13.436 1.00 93.00 187 GLU A CA 1
ATOM 1534 C C . GLU A 1 187 ? 2.744 -7.120 -12.408 1.00 93.00 187 GLU A C 1
ATOM 1536 O O . GLU A 1 187 ? 1.905 -7.260 -11.524 1.00 93.00 187 GLU A O 1
ATOM 1541 N N . ALA A 1 188 ? 3.461 -5.996 -12.515 1.00 95.06 188 ALA A N 1
ATOM 1542 C CA . ALA A 1 188 ? 3.277 -4.872 -11.602 1.00 95.06 188 ALA A CA 1
ATOM 1543 C C . ALA A 1 188 ? 1.862 -4.274 -11.696 1.00 95.06 188 ALA A C 1
ATOM 1545 O O . ALA A 1 188 ? 1.285 -3.911 -10.671 1.00 95.06 188 ALA A O 1
ATOM 1546 N N . VAL A 1 189 ? 1.301 -4.179 -12.906 1.00 95.94 189 VAL A N 1
ATOM 1547 C CA . VAL A 1 189 ? -0.080 -3.721 -13.119 1.00 95.94 189 VAL A CA 1
ATOM 1548 C C . VAL A 1 189 ? -1.070 -4.723 -12.525 1.00 95.94 189 VAL A C 1
ATOM 1550 O O . VAL A 1 189 ? -1.894 -4.322 -11.707 1.00 95.94 189 VAL A O 1
ATOM 1553 N N . ASP A 1 190 ? -0.929 -6.012 -12.836 1.00 96.62 190 ASP A N 1
ATOM 1554 C CA . ASP A 1 190 ? -1.818 -7.072 -12.347 1.00 96.62 190 ASP A CA 1
ATOM 1555 C C . ASP A 1 190 ? -1.827 -7.143 -10.808 1.00 96.62 190 ASP A C 1
ATOM 1557 O O . ASP A 1 190 ? -2.878 -7.259 -10.172 1.00 96.62 190 ASP A O 1
ATOM 1561 N N . ILE A 1 191 ? -0.652 -7.030 -10.175 1.00 97.62 191 ILE A N 1
ATOM 1562 C CA . ILE A 1 191 ? -0.538 -7.016 -8.711 1.00 97.62 191 ILE A CA 1
ATOM 1563 C C . ILE A 1 191 ? -1.179 -5.749 -8.130 1.00 97.62 191 ILE A C 1
ATOM 1565 O O . ILE A 1 191 ? -1.866 -5.833 -7.110 1.00 97.62 191 ILE A O 1
ATOM 1569 N N . LEU A 1 192 ? -0.981 -4.580 -8.750 1.00 98.25 192 LEU A N 1
ATOM 1570 C CA . LEU A 1 192 ? -1.603 -3.335 -8.291 1.00 98.25 192 LEU A CA 1
ATOM 1571 C C . LEU A 1 192 ? -3.135 -3.401 -8.380 1.00 98.25 192 LEU A C 1
ATOM 1573 O O . LEU A 1 192 ? -3.813 -2.924 -7.470 1.00 98.25 192 LEU A O 1
ATOM 1577 N N . GLU A 1 193 ? -3.680 -4.013 -9.430 1.00 98.31 193 GLU A N 1
ATOM 1578 C CA . GLU A 1 193 ? -5.120 -4.239 -9.583 1.00 98.31 193 GLU A CA 1
ATOM 1579 C C . GLU A 1 193 ? -5.667 -5.202 -8.518 1.00 98.31 193 GLU A C 1
ATOM 1581 O O . GLU A 1 193 ? -6.707 -4.923 -7.914 1.00 98.31 193 GLU A O 1
ATOM 1586 N N . ASP A 1 1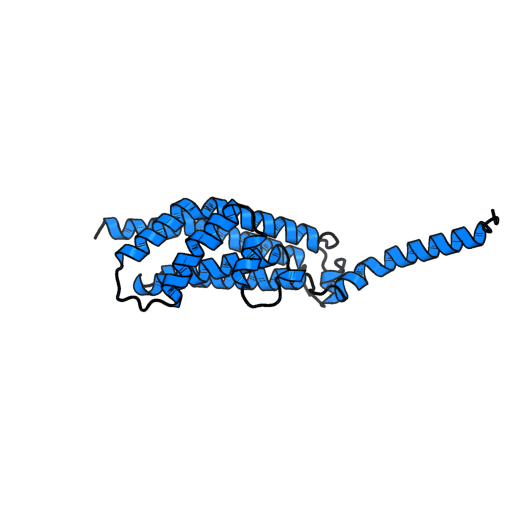94 ? -4.945 -6.287 -8.207 1.00 98.25 194 ASP A N 1
ATOM 1587 C CA . ASP A 1 194 ? -5.303 -7.189 -7.103 1.00 98.25 194 ASP A CA 1
ATOM 1588 C C . ASP A 1 194 ? -5.303 -6.458 -5.750 1.00 98.25 194 ASP A C 1
ATOM 1590 O O . ASP A 1 194 ? -6.249 -6.587 -4.969 1.00 98.25 194 ASP A O 1
ATOM 1594 N N . ILE A 1 195 ? -4.278 -5.640 -5.488 1.00 98.31 195 ILE A N 1
ATOM 1595 C CA . ILE A 1 195 ? -4.182 -4.805 -4.282 1.00 98.31 195 ILE A CA 1
ATOM 1596 C C . ILE A 1 195 ? -5.360 -3.832 -4.205 1.00 98.31 195 ILE A C 1
ATOM 1598 O O . ILE A 1 195 ? -6.004 -3.746 -3.158 1.00 98.31 195 ILE A O 1
ATOM 1602 N N . GLN A 1 196 ? -5.662 -3.120 -5.295 1.00 98.44 196 GLN A N 1
ATOM 1603 C CA . GLN A 1 196 ? -6.780 -2.180 -5.354 1.00 98.44 196 GLN A CA 1
ATOM 1604 C C . GLN A 1 196 ? -8.093 -2.886 -5.014 1.00 98.44 196 GLN A C 1
ATOM 1606 O O . GLN A 1 196 ? -8.808 -2.445 -4.118 1.00 98.44 196 GLN A O 1
ATOM 1611 N N . ARG A 1 197 ? -8.372 -4.020 -5.664 1.00 98.25 197 ARG A N 1
ATOM 1612 C CA . ARG A 1 197 ? -9.574 -4.822 -5.417 1.00 98.25 197 ARG A CA 1
ATOM 1613 C C . ARG A 1 197 ? -9.678 -5.266 -3.958 1.00 98.25 197 ARG A C 1
ATOM 1615 O O . ARG A 1 197 ? -10.747 -5.149 -3.365 1.00 98.25 197 ARG A O 1
ATOM 1622 N N . LYS A 1 198 ? -8.585 -5.756 -3.366 1.00 97.44 198 LYS A N 1
ATOM 1623 C CA . LYS A 1 198 ? -8.560 -6.205 -1.964 1.00 97.44 198 LYS A CA 1
ATOM 1624 C C . LYS A 1 198 ? -8.776 -5.064 -0.978 1.00 97.44 198 LYS A C 1
ATOM 1626 O O . LYS A 1 198 ? -9.499 -5.244 -0.006 1.00 97.44 198 LYS A O 1
ATOM 1631 N N . ILE A 1 199 ? -8.184 -3.897 -1.226 1.00 97.25 199 ILE A N 1
ATOM 1632 C CA . ILE A 1 199 ? -8.375 -2.708 -0.386 1.00 97.25 199 ILE A CA 1
ATOM 1633 C C . ILE A 1 199 ? -9.820 -2.209 -0.483 1.00 97.25 199 ILE A C 1
ATOM 1635 O O . ILE A 1 199 ? -10.427 -1.924 0.546 1.00 97.25 199 ILE A O 1
ATOM 1639 N N . THR A 1 200 ? -10.385 -2.147 -1.691 1.00 96.50 200 THR A N 1
ATOM 1640 C CA . THR A 1 200 ? -11.796 -1.794 -1.895 1.00 96.50 200 THR A CA 1
ATOM 1641 C C . THR A 1 200 ? -12.709 -2.767 -1.153 1.00 96.50 200 THR A C 1
ATOM 1643 O O . THR A 1 200 ? -13.513 -2.328 -0.339 1.00 96.50 200 THR A O 1
ATOM 1646 N N . ASN A 1 201 ? -12.525 -4.079 -1.331 1.00 95.69 201 ASN A N 1
ATOM 1647 C CA . ASN A 1 201 ? -13.309 -5.097 -0.625 1.00 95.69 201 ASN A CA 1
ATOM 1648 C C . ASN A 1 201 ? -13.174 -4.983 0.905 1.00 95.69 201 ASN A C 1
ATOM 1650 O O . ASN A 1 201 ? -14.165 -5.057 1.631 1.00 95.69 201 ASN A O 1
ATOM 1654 N N . LEU A 1 202 ? -11.955 -4.745 1.403 1.00 94.81 202 LEU A N 1
ATOM 1655 C CA . LEU A 1 202 ? -11.709 -4.547 2.827 1.00 94.81 202 LEU A CA 1
ATOM 1656 C C . LEU A 1 202 ? -12.546 -3.385 3.386 1.00 94.81 202 LEU A C 1
ATOM 1658 O O . LEU A 1 202 ? -13.206 -3.536 4.412 1.00 94.81 202 LEU A O 1
ATOM 1662 N N . ILE A 1 203 ? -12.504 -2.232 2.717 1.00 94.81 203 ILE A N 1
ATOM 1663 C CA . ILE A 1 203 ? -13.138 -0.995 3.188 1.00 94.81 203 ILE A CA 1
ATOM 1664 C C . ILE A 1 203 ? -14.660 -1.033 3.007 1.00 94.81 203 ILE A C 1
ATOM 1666 O O . ILE A 1 203 ? -15.390 -0.591 3.893 1.00 94.81 203 ILE A O 1
ATOM 1670 N N . GLU A 1 204 ? -15.139 -1.539 1.872 1.00 94.25 204 GLU A N 1
ATOM 1671 C CA . GLU A 1 204 ? -16.544 -1.428 1.460 1.00 94.25 204 GLU A CA 1
ATOM 1672 C C . GLU A 1 204 ? -17.407 -2.622 1.877 1.00 94.25 204 GLU A C 1
ATOM 1674 O O . GLU A 1 204 ? -18.626 -2.483 1.974 1.00 94.25 204 GLU A O 1
ATOM 1679 N N . GLU A 1 205 ? -16.800 -3.772 2.174 1.00 92.81 205 GLU A N 1
ATOM 1680 C CA . GLU A 1 205 ? -17.532 -4.987 2.547 1.00 92.81 205 GLU A CA 1
ATOM 1681 C C . GLU A 1 205 ? -17.094 -5.509 3.916 1.00 92.81 205 GLU A C 1
ATOM 1683 O O . GLU A 1 205 ? -17.895 -5.543 4.851 1.00 92.81 205 GLU A O 1
ATOM 1688 N N . LYS A 1 206 ? -15.810 -5.857 4.075 1.00 92.50 206 LYS A N 1
ATOM 1689 C CA . LYS A 1 206 ? -15.332 -6.580 5.267 1.00 92.50 206 LYS A CA 1
ATOM 1690 C C . LYS A 1 206 ? -15.454 -5.764 6.548 1.00 92.50 206 LYS A C 1
ATOM 1692 O O . LYS A 1 206 ? -16.004 -6.246 7.532 1.00 92.50 206 LYS A O 1
ATOM 1697 N N . ILE A 1 207 ? -14.973 -4.524 6.563 1.00 91.50 207 ILE A N 1
ATOM 1698 C CA . ILE A 1 207 ? -15.075 -3.669 7.755 1.00 91.50 207 ILE A CA 1
ATOM 1699 C C . ILE A 1 207 ? -16.541 -3.370 8.128 1.00 91.50 207 ILE A C 1
ATOM 1701 O O . ILE A 1 207 ? -16.896 -3.495 9.306 1.00 91.50 207 ILE A O 1
ATOM 1705 N N . PRO A 1 208 ? -17.430 -3.039 7.173 1.00 90.50 208 PRO A N 1
ATOM 1706 C CA . PRO A 1 208 ? -18.864 -2.939 7.437 1.00 90.50 208 PRO A CA 1
ATOM 1707 C C . PRO A 1 208 ? -19.493 -4.209 8.030 1.00 90.50 208 PRO A C 1
ATOM 1709 O O . PRO A 1 208 ? -20.350 -4.107 8.905 1.00 90.50 208 PRO A O 1
ATOM 1712 N N . GLU A 1 209 ? -19.094 -5.405 7.587 1.00 90.06 209 GLU A N 1
ATOM 1713 C CA . GLU A 1 209 ? -19.559 -6.675 8.172 1.00 90.06 209 GLU A CA 1
ATOM 1714 C C . GLU A 1 209 ? -19.133 -6.803 9.644 1.00 90.06 209 GLU A C 1
ATOM 1716 O O . GLU A 1 209 ? -19.964 -7.068 10.517 1.00 90.06 209 GLU A O 1
ATOM 1721 N N . LEU A 1 210 ? -17.856 -6.533 9.933 1.00 86.81 210 LEU A N 1
ATOM 1722 C CA . LEU A 1 210 ? -17.286 -6.627 11.280 1.00 86.81 210 LEU A CA 1
ATOM 1723 C C . LEU A 1 210 ? -17.941 -5.639 12.252 1.00 86.81 210 LEU A C 1
ATOM 1725 O O . LEU A 1 210 ? -18.252 -5.993 13.387 1.00 86.81 210 LEU A O 1
ATOM 1729 N N . THR A 1 211 ? -18.220 -4.418 11.798 1.00 79.50 211 THR A N 1
ATOM 1730 C CA . THR A 1 211 ? -18.878 -3.376 12.608 1.00 79.50 211 THR A CA 1
ATOM 1731 C C . THR A 1 211 ? -20.376 -3.628 12.821 1.00 79.50 211 THR A C 1
ATOM 1733 O O . THR A 1 211 ? -20.908 -3.277 13.876 1.00 79.50 211 THR A O 1
ATOM 1736 N N . LYS A 1 212 ? -21.072 -4.269 11.869 1.00 77.31 212 LYS A N 1
ATOM 1737 C CA . LYS A 1 212 ? -22.493 -4.646 12.010 1.00 77.31 212 LYS A CA 1
ATOM 1738 C C . LYS A 1 212 ? -22.711 -5.819 12.962 1.00 77.31 212 LYS A C 1
ATOM 1740 O O . LYS A 1 212 ? -23.686 -5.783 13.708 1.00 77.31 212 LYS A O 1
ATOM 1745 N N . SER A 1 213 ? -21.822 -6.816 12.953 1.00 62.16 213 SER A N 1
ATOM 1746 C CA . SER A 1 213 ? -21.944 -8.024 13.792 1.00 62.16 213 SER A CA 1
ATOM 1747 C C . SER A 1 213 ? -22.102 -7.712 15.290 1.00 62.16 213 SER A C 1
ATOM 1749 O O . SER A 1 213 ? -22.858 -8.384 15.978 1.00 62.16 213 SER A O 1
ATOM 1751 N N . LYS A 1 214 ? -21.502 -6.612 15.762 1.00 57.78 214 LYS A N 1
ATOM 1752 C CA . LYS A 1 214 ? -21.573 -6.148 17.154 1.00 57.78 214 LYS A CA 1
ATOM 1753 C C . LYS A 1 214 ? -22.877 -5.441 17.538 1.00 57.78 214 LYS A C 1
ATOM 1755 O O . LYS A 1 214 ? -23.197 -5.373 18.712 1.00 57.78 214 LYS A O 1
ATOM 1760 N N . ARG A 1 215 ? -23.651 -4.889 16.594 1.00 52.31 215 ARG A N 1
ATOM 1761 C CA . ARG A 1 215 ? -24.925 -4.211 16.941 1.00 52.31 215 ARG A CA 1
ATOM 1762 C C . ARG A 1 215 ? -26.045 -5.191 17.319 1.00 52.31 215 ARG A C 1
ATOM 1764 O O . ARG A 1 215 ? -27.154 -4.746 17.597 1.00 52.31 215 ARG A O 1
ATOM 1771 N N . ILE A 1 216 ? -25.771 -6.492 17.243 1.00 46.84 216 ILE A N 1
ATOM 1772 C CA . ILE A 1 216 ? -26.725 -7.586 17.451 1.00 46.84 216 ILE A CA 1
ATOM 1773 C C . ILE A 1 216 ? -26.422 -8.345 18.765 1.00 46.84 216 ILE A C 1
ATOM 1775 O O . ILE A 1 216 ? -27.251 -9.143 19.195 1.00 46.84 216 ILE A O 1
ATOM 1779 N N . GLU A 1 217 ? -25.294 -8.057 19.428 1.00 41.66 217 GLU A N 1
ATOM 1780 C CA . GLU A 1 217 ? -24.943 -8.536 20.781 1.00 41.66 217 GLU A CA 1
ATOM 1781 C C . GLU A 1 217 ? -25.203 -7.453 21.837 1.00 41.66 217 GLU A C 1
ATOM 1783 O O . GLU A 1 217 ? -25.687 -7.814 22.933 1.00 41.66 217 GLU A O 1
#